Protein AF-0000000068955624 (afdb_homodimer)

Foldseek 3Di:
DADKKKWWWFDDVVQQWTWTDDMDPWDDPPPDIHIDHLQAAVQSVCQVVQAKDWFLARVPDPRHDDDVNGVCVQWGTKIKHFDDDPHDTGTIIMITHRHSVPSVVVVVVRPDDDPDDPPPPPDD/DADKKKWWWFDDVVQQWTWTDDMDPWDDPPPDIHIDHLQAAVQSVCQVVQAKDWFLARVPDPRHDDDVRRVCVQWGTKIKHFDDDPHDTGTIIMITHRHSVPSVVVVVVRDDDDPDDPPPPPDD

InterPro domains:
  IPR003018 GAF domain [PF01590] (4-99)
  IPR029016 GAF-like domain superfamily [G3DSA:3.30.450.40] (1-122)

Solvent-accessible surface area (backbone atoms only — not comparable to full-atom values): 13892 Å² total; per-residue (Å²): 128,81,74,54,30,42,35,34,29,36,48,32,75,91,69,52,20,28,31,56,72,46,64,42,75,51,63,68,58,83,95,54,78,51,68,43,42,39,90,39,28,53,67,15,43,20,52,70,68,62,30,47,45,67,31,47,51,37,80,75,41,89,49,51,60,91,54,78,80,41,75,55,89,58,51,23,13,32,38,35,33,34,35,43,52,97,79,51,69,44,21,34,40,35,39,33,26,54,61,46,75,66,30,57,73,50,37,68,64,47,61,72,73,73,80,74,72,80,62,83,73,77,75,130,128,81,74,55,31,43,36,35,29,34,49,32,74,90,69,52,19,28,30,55,71,45,65,41,74,51,62,68,57,84,94,53,77,52,69,42,42,37,90,38,29,52,67,15,46,19,52,72,67,62,30,54,44,67,32,48,49,37,80,74,41,89,48,50,61,89,55,77,82,43,71,54,88,58,51,24,14,33,37,34,32,34,36,44,55,97,78,51,68,45,21,34,42,35,40,34,26,56,61,46,75,66,32,55,71,50,38,68,66,51,65,75,78,74,80,75,72,82,63,82,74,77,75,129

pLDDT: mean 75.06, std 23.08, range [20.38, 96.06]

Secondary structure (DSSP, 8-state):
--PPEEEEEEEEGGGTEEEEEEEESS---TT---EEETTSHHHHHHHHHTS-EEES-GGGSTT----GGGT-TT--EEEEEEEESSS-EEEEEEEEESSTHHHHHHHHH---------------/--PPEEEEEEEEGGGTEEEEEEEESS---TT---EEETTSHHHHHHHHHTS-EEES-GGGSTT----GGGT-TT--EEEEEEEESSS-EEEEEEEEESSTHHHHHHHHH---------------

Structure (mmCIF, N/CA/C/O backbone):
data_AF-0000000068955624-model_v1
#
loop_
_entity.id
_entity.type
_entity.pdbx_description
1 polymer Phosphotransferase
#
loop_
_atom_site.group_PDB
_atom_site.id
_atom_site.type_symbol
_atom_site.label_atom_id
_atom_site.label_alt_id
_atom_site.label_comp_id
_atom_site.label_asym_id
_atom_site.label_entity_id
_atom_site.label_seq_id
_atom_site.pdbx_PDB_ins_code
_atom_site.Cartn_x
_atom_site.Cartn_y
_atom_site.Cartn_z
_atom_site.occupancy
_atom_site.B_iso_or_equiv
_atom_site.auth_seq_id
_atom_site.auth_comp_id
_atom_site.auth_asym_id
_atom_site.auth_atom_id
_atom_site.pdbx_PDB_model_num
ATOM 1 N N . LEU A 1 1 ? -19.375 1.51 -4.984 1 36.41 1 LEU A N 1
ATOM 2 C CA . LEU A 1 1 ? -17.953 1.67 -5.207 1 36.41 1 LEU A CA 1
ATOM 3 C C . LEU A 1 1 ? -17.219 0.339 -5.047 1 36.41 1 LEU A C 1
ATOM 5 O O . LEU A 1 1 ? -17.375 -0.341 -4.031 1 36.41 1 LEU A O 1
ATOM 9 N N . GLU A 1 2 ? -17.156 -0.371 -6.113 1 51.69 2 GLU A N 1
ATOM 10 C CA . GLU A 1 2 ? -16.672 -1.742 -6.176 1 51.69 2 GLU A CA 1
ATOM 11 C C . GLU A 1 2 ? -15.414 -1.915 -5.328 1 51.69 2 GLU A C 1
ATOM 13 O O . GLU A 1 2 ? -14.586 -1.006 -5.242 1 51.69 2 GLU A O 1
ATOM 18 N N . PRO A 1 3 ? -15.492 -2.832 -4.465 1 54.56 3 PRO A N 1
ATOM 19 C CA . PRO A 1 3 ? -14.492 -2.963 -3.4 1 54.56 3 PRO A CA 1
ATOM 20 C C . PRO A 1 3 ? -13.078 -3.115 -3.939 1 54.56 3 PRO A C 1
ATOM 22 O O . PRO A 1 3 ? -12.867 -3.729 -4.988 1 54.56 3 PRO A O 1
ATOM 25 N N . GLU A 1 4 ? -12.18 -2.195 -3.594 1 74.88 4 GLU A N 1
ATOM 26 C CA . GLU A 1 4 ? -10.734 -2.285 -3.732 1 74.88 4 GLU A CA 1
ATOM 27 C C . GLU A 1 4 ? -10.133 -3.209 -2.674 1 74.88 4 GLU A C 1
ATOM 29 O O . GLU A 1 4 ? -10.727 -3.406 -1.609 1 74.88 4 GLU A O 1
ATOM 34 N N . VAL A 1 5 ? -9.336 -4.094 -3.154 1 83.19 5 VAL A N 1
ATOM 35 C CA . VAL A 1 5 ? -8.641 -4.988 -2.236 1 83.19 5 VAL A CA 1
ATOM 36 C C . VAL A 1 5 ? -7.301 -4.375 -1.833 1 83.19 5 VAL A C 1
ATOM 38 O O . VAL A 1 5 ? -6.57 -3.852 -2.678 1 83.19 5 VAL A O 1
ATOM 41 N N . CYS A 1 6 ? -7.004 -4.246 -0.56 1 87.38 6 CYS A N 1
ATOM 42 C CA . CYS A 1 6 ? -5.699 -3.908 -0.004 1 87.38 6 CYS A CA 1
ATOM 43 C C . CYS A 1 6 ? -5.168 -5.039 0.872 1 87.38 6 CYS A C 1
ATOM 45 O O . CYS A 1 6 ? -5.875 -5.527 1.755 1 87.38 6 CYS A O 1
ATOM 47 N N . SER A 1 7 ? -3.928 -5.5 0.565 1 88.94 7 SER A N 1
ATOM 48 C CA . SER A 1 7 ? -3.371 -6.641 1.284 1 88.94 7 SER A CA 1
ATOM 49 C C . SER A 1 7 ? -1.926 -6.383 1.696 1 88.94 7 SER A C 1
ATOM 51 O O . SER A 1 7 ? -1.185 -5.699 0.987 1 88.94 7 SER A O 1
ATOM 53 N N . VAL A 1 8 ? -1.574 -6.969 2.793 1 90.69 8 VAL A N 1
ATOM 54 C CA . VAL A 1 8 ? -0.184 -6.996 3.238 1 90.69 8 VAL A CA 1
ATOM 55 C C . VAL A 1 8 ? 0.342 -8.43 3.197 1 90.69 8 VAL A C 1
ATOM 57 O O . VAL A 1 8 ? -0.212 -9.32 3.848 1 90.69 8 VAL A O 1
ATOM 60 N N . HIS A 1 9 ? 1.299 -8.586 2.369 1 92.31 9 HIS A N 1
ATOM 61 C CA . HIS A 1 9 ? 2.047 -9.836 2.367 1 92.31 9 HIS A CA 1
ATOM 62 C C . HIS A 1 9 ? 3.35 -9.703 3.146 1 92.31 9 HIS A C 1
ATOM 64 O O . HIS A 1 9 ? 4.191 -8.859 2.816 1 92.31 9 HIS A O 1
ATOM 70 N N . ARG A 1 10 ? 3.482 -10.484 4.105 1 92.94 10 ARG A N 1
ATOM 71 C CA . ARG A 1 10 ? 4.688 -10.43 4.926 1 92.94 10 ARG A CA 1
ATOM 72 C C . ARG A 1 10 ? 5.77 -11.344 4.371 1 92.94 10 ARG A C 1
ATOM 74 O O . ARG A 1 10 ? 5.492 -12.484 3.979 1 92.94 10 ARG A O 1
ATOM 81 N N . ALA A 1 11 ? 6.98 -10.805 4.289 1 95.38 11 ALA A N 1
ATOM 82 C CA . ALA A 1 11 ? 8.102 -11.609 3.814 1 95.38 11 ALA A CA 1
ATOM 83 C C . ALA A 1 11 ? 8.461 -12.703 4.824 1 95.38 11 ALA A C 1
ATOM 85 O O . ALA A 1 11 ? 8.445 -12.461 6.035 1 95.38 11 ALA A O 1
ATOM 86 N N . ASP A 1 12 ? 8.711 -13.883 4.301 1 93.88 12 ASP A N 1
ATOM 87 C CA . ASP A 1 12 ? 9.18 -15.023 5.074 1 93.88 12 ASP A CA 1
ATOM 88 C C . ASP A 1 12 ? 10.406 -15.656 4.422 1 93.88 12 ASP A C 1
ATOM 90 O O . ASP A 1 12 ? 10.289 -16.625 3.666 1 93.88 12 ASP A O 1
ATOM 94 N N . PRO A 1 13 ? 11.531 -15.094 4.812 1 90.25 13 PRO A N 1
ATOM 95 C CA . PRO A 1 13 ? 12.758 -15.586 4.172 1 90.25 13 PRO A CA 1
ATOM 96 C C . PRO A 1 13 ? 12.992 -17.078 4.414 1 90.25 13 PRO A C 1
ATOM 98 O O . PRO A 1 13 ? 13.594 -17.75 3.578 1 90.25 13 PRO A O 1
ATOM 101 N N . ALA A 1 14 ? 12.562 -17.562 5.551 1 92.5 14 ALA A N 1
ATOM 102 C CA . ALA A 1 14 ? 12.727 -18.969 5.848 1 92.5 14 ALA A CA 1
ATOM 103 C C . ALA A 1 14 ? 11.984 -19.844 4.836 1 92.5 14 ALA A C 1
ATOM 105 O O . ALA A 1 14 ? 12.43 -20.938 4.5 1 92.5 14 ALA A O 1
ATOM 106 N N . ARG A 1 15 ? 10.969 -19.344 4.316 1 90.56 15 ARG A N 1
ATOM 107 C CA . ARG A 1 15 ? 10.172 -20.062 3.33 1 90.56 15 ARG A CA 1
ATOM 108 C C . ARG A 1 15 ? 10.43 -19.531 1.923 1 90.56 15 ARG A C 1
ATOM 110 O O . ARG A 1 15 ? 9.711 -19.891 0.983 1 90.56 15 ARG A O 1
ATOM 117 N N . ARG A 1 16 ? 11.422 -18.672 1.772 1 92.81 16 ARG A N 1
ATOM 118 C CA . ARG A 1 16 ? 11.742 -18.062 0.491 1 92.81 16 ARG A CA 1
ATOM 119 C C . ARG A 1 16 ? 10.484 -17.531 -0.188 1 92.81 16 ARG A C 1
ATOM 121 O O . ARG A 1 16 ? 10.242 -17.812 -1.363 1 92.81 16 ARG A O 1
ATOM 128 N N . GLY A 1 17 ? 9.719 -16.859 0.659 1 95.06 17 GLY A N 1
ATOM 129 C CA . GLY A 1 17 ? 8.453 -16.359 0.145 1 95.06 17 GLY A CA 1
ATOM 130 C C . GLY A 1 17 ? 7.777 -15.367 1.082 1 95.06 17 GLY A C 1
ATOM 131 O O . GLY A 1 17 ? 8.453 -14.656 1.835 1 95.06 17 GLY A O 1
ATOM 132 N N . SER A 1 18 ? 6.523 -15.195 0.788 1 93.44 18 SER A N 1
ATOM 133 C CA . SER A 1 18 ? 5.684 -14.32 1.604 1 93.44 18 SER A CA 1
ATOM 134 C C . SER A 1 18 ? 4.344 -14.984 1.916 1 93.44 18 SER A C 1
ATOM 136 O O . SER A 1 18 ? 4.004 -16.016 1.33 1 93.44 18 SER A O 1
ATOM 138 N N . TYR A 1 19 ? 3.666 -14.492 2.92 1 91.94 19 TYR A N 1
ATOM 139 C CA . TYR A 1 19 ? 2.314 -14.969 3.203 1 91.94 19 TYR A CA 1
ATOM 140 C C . TYR A 1 19 ? 1.367 -13.797 3.443 1 91.94 19 TYR A C 1
ATOM 142 O O . TYR A 1 19 ? 1.793 -12.727 3.881 1 91.94 19 TYR A O 1
ATOM 150 N N . LEU A 1 20 ? 0.119 -14.039 3.166 1 89.31 20 LEU A N 1
ATOM 151 C CA . LEU A 1 20 ? -0.91 -13.031 3.381 1 89.31 20 LEU A CA 1
ATOM 152 C C . LEU A 1 20 ? -1.131 -12.781 4.871 1 89.31 20 LEU A C 1
ATOM 154 O O . LEU A 1 20 ? -1.669 -13.641 5.57 1 89.31 20 LEU A O 1
ATOM 158 N N . MET A 1 21 ? -0.741 -11.68 5.27 1 88.06 21 MET A N 1
ATOM 159 C CA . MET A 1 21 ? -0.814 -11.352 6.691 1 88.06 21 MET A CA 1
ATOM 160 C C . MET A 1 21 ? -2.125 -10.641 7.016 1 88.06 21 MET A C 1
ATOM 162 O O . MET A 1 21 ? -2.707 -10.859 8.078 1 88.06 21 MET A O 1
ATOM 166 N N . ALA A 1 22 ? -2.553 -9.805 6.168 1 84.88 22 ALA A N 1
ATOM 167 C CA . ALA A 1 22 ? -3.773 -9.016 6.336 1 84.88 22 ALA A CA 1
ATOM 168 C C . ALA A 1 22 ? -4.363 -8.633 4.98 1 84.88 22 ALA A C 1
ATOM 170 O O . ALA A 1 22 ? -3.627 -8.406 4.016 1 84.88 22 ALA A O 1
ATOM 171 N N . THR A 1 23 ? -5.676 -8.562 4.98 1 84.62 23 THR A N 1
ATOM 172 C CA . THR A 1 23 ? -6.332 -8.141 3.746 1 84.62 23 THR A CA 1
ATOM 173 C C . THR A 1 23 ? -7.684 -7.5 4.039 1 84.62 23 THR A C 1
ATOM 175 O O . THR A 1 23 ? -8.344 -7.848 5.023 1 84.62 23 THR A O 1
ATOM 178 N N . ARG A 1 24 ? -7.918 -6.664 3.246 1 79.38 24 ARG A N 1
ATOM 179 C CA . ARG A 1 24 ? -9.266 -6.121 3.129 1 79.38 24 ARG A CA 1
ATOM 180 C C . ARG A 1 24 ? -9.805 -6.305 1.715 1 79.38 24 ARG A C 1
ATOM 182 O O . ARG A 1 24 ? -9.164 -5.906 0.742 1 79.38 24 ARG A O 1
ATOM 189 N N . GLY A 1 25 ? -10.898 -7.008 1.676 1 79.12 25 GLY A N 1
ATOM 190 C CA . GLY A 1 25 ? -11.508 -7.211 0.374 1 79.12 25 GLY A CA 1
ATOM 191 C C . GLY A 1 25 ? -11.398 -8.641 -0.124 1 79.12 25 GLY A C 1
ATOM 192 O O . GLY A 1 25 ? -12.117 -9.039 -1.042 1 79.12 25 GLY A O 1
ATOM 193 N N . LEU A 1 26 ? -10.398 -9.336 0.365 1 76.5 26 LEU A N 1
ATOM 194 C CA . LEU A 1 26 ? -10.281 -10.734 -0.009 1 76.5 26 LEU A CA 1
ATOM 195 C C . LEU A 1 26 ? -10.875 -11.641 1.067 1 76.5 26 LEU A C 1
ATOM 197 O O . LEU A 1 26 ? -10.938 -11.258 2.238 1 76.5 26 LEU A O 1
ATOM 201 N N . LYS A 1 27 ? -11.453 -12.641 0.624 1 70.62 27 LYS A N 1
ATOM 202 C CA . LYS A 1 27 ? -11.938 -13.625 1.589 1 70.62 27 LYS A CA 1
ATOM 203 C C . LYS A 1 27 ? -10.789 -14.445 2.162 1 70.62 27 LYS A C 1
ATOM 205 O O . LYS A 1 27 ? -10.031 -15.078 1.417 1 70.62 27 LYS A O 1
ATOM 210 N N . ASN A 1 28 ? -10.18 -13.859 3.1 1 62.72 28 ASN A N 1
ATOM 211 C CA . ASN A 1 28 ? -9.125 -14.648 3.734 1 62.72 28 ASN A CA 1
ATOM 212 C C . ASN A 1 28 ? -9.664 -15.977 4.262 1 62.72 28 ASN A C 1
ATOM 214 O O . ASN A 1 28 ? -10.656 -16 4.992 1 62.72 28 ASN A O 1
ATOM 218 N N . PRO A 1 29 ? -9.266 -17.062 3.67 1 55.06 29 PRO A N 1
ATOM 219 C CA . PRO A 1 29 ? -9.742 -18.281 4.324 1 55.06 29 PRO A CA 1
ATOM 220 C C . PRO A 1 29 ? -9.336 -18.359 5.793 1 55.06 29 PRO A C 1
ATOM 222 O O . PRO A 1 29 ? -8.219 -17.984 6.148 1 55.06 29 PRO A O 1
ATOM 225 N N . ARG A 1 30 ? -10.281 -18.344 6.695 1 57.47 30 ARG A N 1
ATOM 226 C CA . ARG A 1 30 ? -10.039 -18.609 8.109 1 57.47 30 ARG A CA 1
ATOM 227 C C . ARG A 1 30 ? -9.086 -19.797 8.281 1 57.47 30 ARG A C 1
ATOM 229 O O . ARG A 1 30 ? -9.305 -20.859 7.707 1 57.47 30 ARG A O 1
ATOM 236 N N . GLY A 1 31 ? -7.965 -19.578 8.961 1 58.56 31 GLY A N 1
ATOM 237 C CA . GLY A 1 31 ? -7.105 -20.656 9.414 1 58.56 31 GLY A CA 1
ATOM 238 C C . GLY A 1 31 ? -6.027 -21.016 8.414 1 58.56 31 GLY A C 1
ATOM 239 O O . GLY A 1 31 ? -5.125 -21.797 8.727 1 58.56 31 GLY A O 1
ATOM 240 N N . ARG A 1 32 ? -6.305 -20.609 7.141 1 63.94 32 ARG A N 1
ATOM 241 C CA . ARG A 1 32 ? -5.242 -21 6.219 1 63.94 32 ARG A CA 1
ATOM 242 C C . ARG A 1 32 ? -4.406 -19.781 5.805 1 63.94 32 ARG A C 1
ATOM 244 O O . ARG A 1 32 ? -4.949 -18.719 5.5 1 63.94 32 ARG A O 1
ATOM 251 N N . THR A 1 33 ? -3.131 -19.953 5.977 1 76.69 33 THR A N 1
ATOM 252 C CA . THR A 1 33 ? -2.168 -18.938 5.547 1 76.69 33 THR A CA 1
ATOM 253 C C . THR A 1 33 ? -1.969 -19 4.035 1 76.69 33 THR A C 1
ATOM 255 O O . THR A 1 33 ? -1.719 -20.062 3.475 1 76.69 33 THR A O 1
ATOM 258 N N . VAL A 1 34 ? -2.25 -17.984 3.338 1 83.69 34 VAL A N 1
ATOM 259 C CA . VAL A 1 34 ? -1.953 -17.891 1.912 1 83.69 34 VAL A CA 1
ATOM 260 C C . VAL A 1 34 ? -0.498 -17.484 1.71 1 83.69 34 VAL A C 1
ATOM 262 O O . VAL A 1 34 ? -0.13 -16.328 1.979 1 83.69 34 VAL A O 1
ATOM 265 N N . ALA A 1 35 ? 0.299 -18.516 1.332 1 89.81 35 ALA A N 1
ATOM 266 C CA . ALA A 1 35 ? 1.721 -18.281 1.093 1 89.81 35 ALA A CA 1
ATOM 267 C C . ALA A 1 35 ? 2.012 -18.156 -0.399 1 89.81 35 ALA A C 1
ATOM 269 O O . ALA A 1 35 ? 1.364 -18.812 -1.223 1 89.81 35 ALA A O 1
ATOM 270 N N . LEU A 1 36 ? 2.977 -17.312 -0.737 1 91.06 36 LEU A N 1
ATOM 271 C CA . LEU A 1 36 ? 3.48 -17.125 -2.094 1 91.06 36 LEU A CA 1
ATOM 272 C C . LEU A 1 36 ? 5.004 -17.188 -2.117 1 9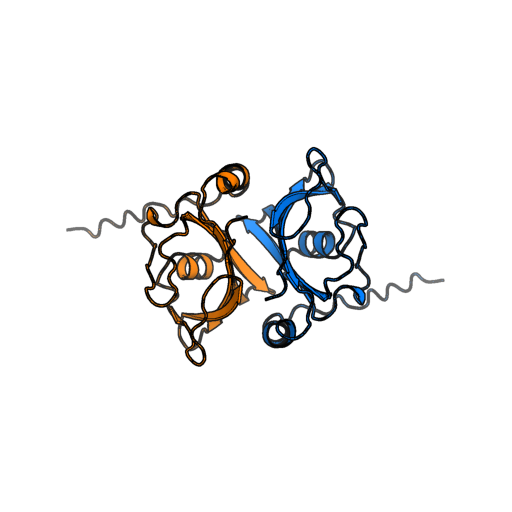1.06 36 LEU A C 1
ATOM 274 O O . LEU A 1 36 ? 5.664 -16.5 -1.322 1 91.06 36 LEU A O 1
ATOM 278 N N . ALA A 1 37 ? 5.543 -18.031 -2.998 1 93.69 37 ALA A N 1
ATOM 279 C CA . ALA A 1 37 ? 6.992 -18.016 -3.188 1 93.69 37 ALA A CA 1
ATOM 280 C C . ALA A 1 37 ? 7.438 -16.719 -3.863 1 93.69 37 ALA A C 1
ATOM 282 O O . ALA A 1 37 ? 6.656 -16.078 -4.57 1 93.69 37 ALA A O 1
ATOM 283 N N . PHE A 1 38 ? 8.711 -16.344 -3.59 1 93.38 38 PHE A N 1
ATOM 284 C CA . PHE A 1 38 ? 9.219 -15.117 -4.191 1 93.38 38 PHE A CA 1
ATOM 285 C C . PHE A 1 38 ? 9.367 -15.273 -5.703 1 93.38 38 PHE A C 1
ATOM 287 O O . PHE A 1 38 ? 9.406 -14.281 -6.434 1 93.38 38 PHE A O 1
ATOM 294 N N . ASP A 1 39 ? 9.398 -16.438 -6.172 1 92.94 39 ASP A N 1
ATOM 295 C CA . ASP A 1 39 ? 9.539 -16.656 -7.609 1 92.94 39 ASP A CA 1
ATOM 296 C C . ASP A 1 39 ? 8.172 -16.797 -8.273 1 92.94 39 ASP A C 1
ATOM 298 O O . ASP A 1 39 ? 8.086 -17.078 -9.477 1 92.94 39 ASP A O 1
ATOM 302 N N . GLU A 1 40 ? 7.098 -16.562 -7.496 1 90.81 40 GLU A N 1
ATOM 303 C CA . GLU A 1 40 ? 5.742 -16.703 -8.023 1 90.81 40 GLU A CA 1
ATOM 304 C C . GLU A 1 40 ? 4.977 -15.391 -7.922 1 90.81 40 GLU A C 1
ATOM 306 O O . GLU A 1 40 ? 5.066 -14.688 -6.91 1 90.81 40 GLU A O 1
ATOM 311 N N . GLY A 1 41 ? 4.293 -15.102 -9.047 1 93.75 41 GLY A N 1
ATOM 312 C CA . GLY A 1 41 ? 3.334 -14.016 -9 1 93.75 41 GLY A CA 1
ATOM 313 C C . GLY A 1 41 ? 3.98 -12.648 -9.094 1 93.75 41 GLY A C 1
ATOM 314 O O . GLY A 1 41 ? 5.199 -12.516 -8.961 1 93.75 41 GLY A O 1
ATOM 315 N N . ILE A 1 42 ? 3.186 -11.68 -9.234 1 94.69 42 ILE A N 1
ATOM 316 C CA . ILE A 1 42 ? 3.65 -10.297 -9.297 1 94.69 42 ILE A CA 1
ATOM 317 C C . ILE A 1 42 ? 4.086 -9.828 -7.914 1 94.69 42 ILE A C 1
ATOM 319 O O . ILE A 1 42 ? 5.051 -9.07 -7.781 1 94.69 42 ILE A O 1
ATOM 323 N N . VAL A 1 43 ? 3.416 -10.352 -6.867 1 95.12 43 VAL A N 1
ATOM 324 C CA . VAL A 1 43 ? 3.801 -10.008 -5.504 1 95.12 43 VAL A CA 1
ATOM 325 C C . VAL A 1 43 ? 5.23 -10.484 -5.234 1 95.12 43 VAL A C 1
ATOM 327 O O . VAL A 1 43 ? 6.047 -9.734 -4.695 1 95.12 43 VAL A O 1
ATOM 330 N N . GLY A 1 44 ? 5.445 -11.695 -5.566 1 95.69 44 GLY A N 1
ATOM 331 C CA . GLY A 1 44 ? 6.809 -12.18 -5.445 1 95.69 44 GLY A CA 1
ATOM 332 C C . GLY A 1 44 ? 7.812 -11.352 -6.227 1 95.69 44 GLY A C 1
ATOM 333 O O . GLY A 1 44 ? 8.922 -11.117 -5.758 1 95.69 44 GLY A O 1
ATOM 334 N N . LEU A 1 45 ? 7.461 -10.891 -7.422 1 96.06 45 LEU A N 1
ATOM 335 C CA . LEU A 1 45 ? 8.336 -10.078 -8.258 1 96.06 45 LEU A CA 1
ATOM 336 C C . LEU A 1 45 ? 8.633 -8.742 -7.594 1 96.06 45 LEU A C 1
ATOM 338 O O . LEU A 1 45 ? 9.781 -8.289 -7.582 1 96.06 45 LEU A O 1
ATOM 342 N N . VAL A 1 46 ? 7.625 -8.094 -7.055 1 95.69 46 VAL A N 1
ATOM 343 C CA . VAL A 1 46 ? 7.812 -6.855 -6.312 1 95.69 46 VAL A CA 1
ATOM 344 C C . VAL A 1 46 ? 8.836 -7.066 -5.199 1 95.69 46 VAL A C 1
ATOM 346 O O . VAL A 1 46 ? 9.742 -6.246 -5.016 1 95.69 46 VAL A O 1
ATOM 349 N N . GLY A 1 47 ? 8.633 -8.172 -4.465 1 95.06 47 GLY A N 1
ATOM 350 C CA . GLY A 1 47 ? 9.547 -8.5 -3.383 1 95.06 47 GLY A CA 1
ATOM 351 C C . GLY A 1 47 ? 10.977 -8.711 -3.854 1 95.06 47 GLY A C 1
ATOM 352 O O . GLY A 1 47 ? 11.922 -8.188 -3.256 1 95.06 47 GLY A O 1
ATOM 353 N N . ARG A 1 48 ? 11.125 -9.414 -4.887 1 94.25 48 ARG A N 1
ATOM 354 C CA . ARG A 1 48 ? 12.453 -9.742 -5.402 1 94.25 48 ARG A CA 1
ATOM 355 C C . ARG A 1 48 ? 13.156 -8.492 -5.93 1 94.25 48 ARG A C 1
ATOM 357 O O . ARG A 1 48 ? 14.344 -8.297 -5.688 1 94.25 48 ARG A O 1
ATOM 364 N N . LEU A 1 49 ? 12.469 -7.684 -6.637 1 92.25 49 LEU A N 1
ATOM 365 C CA . LEU A 1 49 ? 13.047 -6.484 -7.234 1 92.25 49 LEU A CA 1
ATOM 366 C C . LEU A 1 49 ? 13.227 -5.391 -6.191 1 92.25 49 LEU A C 1
ATOM 368 O O . LEU A 1 49 ? 14.008 -4.457 -6.395 1 92.25 49 LEU A O 1
ATOM 372 N N . ALA A 1 50 ? 12.414 -5.504 -5.16 1 92.81 50 ALA A N 1
ATOM 373 C CA . ALA A 1 50 ? 12.375 -4.445 -4.152 1 92.81 50 ALA A CA 1
ATOM 374 C C . ALA A 1 50 ? 12.055 -3.098 -4.789 1 92.81 50 ALA A C 1
ATOM 376 O O . ALA A 1 50 ? 12.656 -2.08 -4.441 1 92.81 50 ALA A O 1
ATOM 377 N N . GLU A 1 51 ? 11.188 -3.074 -5.777 1 93.56 51 GLU A N 1
ATOM 378 C CA . GLU A 1 51 ? 10.672 -1.906 -6.492 1 93.56 51 GLU A CA 1
ATOM 379 C C . GLU A 1 51 ? 9.164 -2.002 -6.695 1 93.56 51 GLU A C 1
ATOM 381 O O . GLU A 1 51 ? 8.617 -3.1 -6.824 1 93.56 51 GLU A O 1
ATOM 386 N N . PRO A 1 52 ? 8.484 -0.831 -6.711 1 94.62 52 PRO A N 1
ATOM 387 C CA . PRO A 1 52 ? 7.039 -0.887 -6.969 1 94.62 52 PRO A CA 1
ATOM 388 C C . PRO A 1 52 ? 6.711 -1.357 -8.383 1 94.62 52 PRO A C 1
ATOM 390 O O . PRO A 1 52 ? 7.48 -1.104 -9.312 1 94.62 52 PRO A O 1
ATOM 393 N N . ILE A 1 53 ? 5.656 -2.039 -8.5 1 94.25 53 ILE A N 1
ATOM 394 C CA . ILE A 1 53 ? 5.082 -2.41 -9.789 1 94.25 53 ILE A CA 1
ATOM 395 C C . ILE A 1 53 ? 3.645 -1.905 -9.883 1 94.25 53 ILE A C 1
ATOM 397 O O . ILE A 1 53 ? 2.846 -2.125 -8.969 1 94.25 53 ILE A O 1
ATOM 401 N N . ASN A 1 54 ? 3.314 -1.137 -10.852 1 91.56 54 ASN A N 1
ATOM 402 C CA . ASN A 1 54 ? 1.995 -0.585 -11.133 1 91.56 54 ASN A CA 1
ATOM 403 C C . ASN A 1 54 ? 1.485 -1.029 -12.5 1 91.56 54 ASN A C 1
ATOM 405 O O . ASN A 1 54 ? 2.094 -0.716 -13.531 1 91.56 54 ASN A O 1
ATOM 409 N N . LEU A 1 55 ? 0.365 -1.715 -12.469 1 91.25 55 LEU A N 1
ATOM 410 C CA . LEU A 1 55 ? -0.164 -2.297 -13.695 1 91.25 55 LEU A CA 1
ATOM 411 C C . LEU A 1 55 ? -1.644 -1.97 -13.859 1 91.25 55 LEU A C 1
ATOM 413 O O . LEU A 1 55 ? -2.418 -2.084 -12.906 1 91.25 55 LEU A O 1
ATOM 417 N N . ALA A 1 56 ? -2.051 -1.568 -15.07 1 89 56 ALA A N 1
ATOM 418 C CA . ALA A 1 56 ? -3.465 -1.371 -15.375 1 89 56 ALA A CA 1
ATOM 419 C C . ALA A 1 56 ? -4.191 -2.707 -15.5 1 89 56 ALA A C 1
ATOM 421 O O . ALA A 1 56 ? -5.375 -2.809 -15.172 1 89 56 ALA A O 1
ATOM 422 N N . ASP A 1 57 ? -3.383 -3.764 -16 1 89.88 57 ASP A N 1
ATOM 423 C CA . ASP A 1 57 ? -3.953 -5.098 -16.172 1 89.88 57 ASP A CA 1
ATOM 424 C C . ASP A 1 57 ? -2.959 -6.176 -15.758 1 89.88 57 ASP A C 1
ATOM 426 O O . ASP A 1 57 ? -2.135 -6.617 -16.562 1 89.88 57 ASP A O 1
ATOM 430 N N . ALA A 1 58 ? -3.107 -6.621 -14.555 1 91.25 58 ALA A N 1
ATOM 431 C CA . ALA A 1 58 ? -2.184 -7.586 -13.961 1 91.25 58 ALA A CA 1
ATOM 432 C C . ALA A 1 58 ? -2.26 -8.93 -14.68 1 91.25 58 ALA A C 1
ATOM 434 O O . ALA A 1 58 ? -1.266 -9.656 -14.758 1 91.25 58 ALA A O 1
ATOM 435 N N . GLN A 1 59 ? -3.381 -9.305 -15.227 1 88.69 59 GLN A N 1
ATOM 436 C CA . GLN A 1 59 ? -3.58 -10.617 -15.836 1 88.69 59 GLN A CA 1
ATOM 437 C C . GLN A 1 59 ? -2.742 -10.773 -17.094 1 88.69 59 GLN A C 1
ATOM 439 O O . GLN A 1 59 ? -2.512 -11.891 -17.562 1 88.69 59 GLN A O 1
ATOM 444 N N . LYS A 1 60 ? -2.293 -9.609 -17.609 1 91 60 LYS A N 1
ATOM 445 C CA . LYS A 1 60 ? -1.501 -9.648 -18.844 1 91 60 LYS A CA 1
ATOM 446 C C . LYS A 1 60 ? -0.01 -9.734 -18.531 1 91 60 LYS A C 1
ATOM 448 O O . LYS A 1 60 ? 0.807 -9.938 -19.422 1 91 60 LYS A O 1
ATOM 453 N N . HIS A 1 61 ? 0.328 -9.586 -17.375 1 93.56 61 HIS A N 1
ATOM 454 C CA . HIS A 1 61 ? 1.737 -9.617 -17 1 93.56 61 HIS A CA 1
ATOM 455 C C . HIS A 1 61 ? 2.268 -11.047 -16.953 1 93.56 61 HIS A C 1
ATOM 457 O O . HIS A 1 61 ? 1.592 -11.945 -16.469 1 93.56 61 HIS A O 1
ATOM 463 N N . PRO A 1 62 ? 3.471 -11.289 -17.375 1 94.12 62 PRO A N 1
ATOM 464 C CA . PRO A 1 62 ? 4.023 -12.648 -17.438 1 94.12 62 PRO A CA 1
ATOM 465 C C . PRO A 1 62 ? 4.141 -13.305 -16.062 1 94.12 62 PRO A C 1
ATOM 467 O O . PRO A 1 62 ? 4.082 -14.539 -15.969 1 94.12 62 PRO A O 1
ATOM 470 N N . SER A 1 63 ? 4.34 -12.547 -15.094 1 93.75 63 SER A N 1
ATOM 471 C CA . SER A 1 63 ? 4.535 -13.102 -13.758 1 93.75 63 SER A CA 1
ATOM 472 C C . SER A 1 63 ? 3.201 -13.305 -13.047 1 93.75 63 SER A C 1
ATOM 474 O O . SER A 1 63 ? 3.166 -13.781 -11.914 1 93.75 63 SER A O 1
ATOM 476 N N . PHE A 1 64 ? 2.111 -13.07 -13.758 1 93 64 PHE A N 1
ATOM 477 C CA . PHE A 1 64 ? 0.818 -13.203 -13.102 1 93 64 PHE A CA 1
ATOM 478 C C . PHE A 1 64 ? 0.549 -14.656 -12.719 1 93 64 PHE A C 1
ATOM 480 O O . PHE A 1 64 ? 0.727 -15.555 -13.539 1 93 64 PHE A O 1
ATOM 487 N N . LYS A 1 65 ? 0.135 -14.773 -11.414 1 87.88 65 LYS A N 1
ATOM 488 C CA . LYS A 1 65 ? -0.289 -16.078 -10.906 1 87.88 65 LYS A CA 1
ATOM 489 C C . LYS A 1 65 ? -1.697 -16.016 -10.328 1 87.88 65 LYS A C 1
ATOM 491 O O . LYS A 1 65 ? -1.954 -15.242 -9.398 1 87.88 65 LYS A O 1
ATOM 496 N N . TYR A 1 66 ? -2.566 -16.812 -10.875 1 82.12 66 TYR A N 1
ATOM 497 C CA . TYR A 1 66 ? -3.932 -16.891 -10.375 1 82.12 66 TYR A CA 1
ATOM 498 C C . TYR A 1 66 ? -4.012 -17.812 -9.164 1 82.12 66 TYR A C 1
ATOM 500 O O . TYR A 1 66 ? -3.51 -18.938 -9.203 1 82.12 66 TYR A O 1
ATOM 508 N N . ILE A 1 67 ? -4.539 -17.312 -8.086 1 76.19 67 ILE A N 1
ATOM 509 C CA . ILE A 1 67 ? -4.754 -18.109 -6.887 1 76.19 67 ILE A CA 1
ATOM 510 C C . ILE A 1 67 ? -6.25 -18.297 -6.652 1 76.19 67 ILE A C 1
ATOM 512 O O . ILE A 1 67 ? -6.934 -17.391 -6.191 1 76.19 67 ILE A O 1
ATOM 516 N N . PRO A 1 68 ? -6.715 -19.5 -6.871 1 72.06 68 PRO A N 1
ATOM 517 C CA . PRO A 1 68 ? -8.156 -19.766 -6.805 1 72.06 68 PRO A CA 1
ATOM 518 C C . PRO A 1 68 ? -8.75 -19.453 -5.434 1 72.06 68 PRO A C 1
ATOM 520 O O . PRO A 1 68 ? -9.914 -19.062 -5.336 1 72.06 68 PRO A O 1
ATOM 523 N N . SER A 1 69 ? -8.062 -19.656 -4.414 1 65.06 69 SER A N 1
ATOM 524 C CA . SER A 1 69 ? -8.609 -19.547 -3.066 1 65.06 69 SER A CA 1
ATOM 525 C C . SER A 1 69 ? -8.961 -18.109 -2.732 1 65.06 69 SER A C 1
ATOM 527 O O . SER A 1 69 ? -9.719 -17.844 -1.795 1 65.06 69 SER A O 1
ATOM 529 N N . VAL A 1 70 ? -8.406 -17.25 -3.463 1 62.06 70 VAL A N 1
ATOM 530 C CA . VAL A 1 70 ? -8.68 -15.844 -3.156 1 62.06 70 VAL A CA 1
ATOM 531 C C . VAL A 1 70 ? -9.594 -15.25 -4.227 1 62.06 70 VAL A C 1
ATOM 533 O O . VAL A 1 70 ? -10.18 -14.18 -4.027 1 62.06 70 VAL A O 1
ATOM 536 N N . LYS A 1 71 ? -10.68 -15.805 -4.543 1 57.84 71 LYS A N 1
ATOM 537 C CA . LYS A 1 71 ? -11.57 -15.344 -5.605 1 57.84 71 LYS A CA 1
ATOM 538 C C . LYS A 1 71 ? -11.039 -14.055 -6.23 1 57.84 71 LYS A C 1
ATOM 540 O O . LYS A 1 71 ? -11.695 -13.008 -6.164 1 57.84 71 LYS A O 1
ATOM 545 N N . GLU A 1 72 ? -9.812 -14 -6.594 1 57.44 72 GLU A N 1
ATOM 546 C CA . GLU A 1 72 ? -9.141 -12.859 -7.207 1 57.44 72 GLU A CA 1
ATOM 547 C C . GLU A 1 72 ? -9.617 -12.648 -8.648 1 57.44 72 GLU A C 1
ATOM 549 O O . GLU A 1 72 ? -9.258 -11.656 -9.281 1 57.44 72 GLU A O 1
ATOM 554 N N . GLU A 1 73 ? -10.578 -13.406 -9.203 1 56.88 73 GLU A N 1
ATOM 555 C CA . GLU A 1 73 ? -10.781 -13.484 -10.641 1 56.88 73 GLU A CA 1
ATOM 556 C C . GLU A 1 73 ? -11.195 -12.141 -11.227 1 56.88 73 GLU A C 1
ATOM 558 O O . GLU A 1 73 ? -11.227 -11.961 -12.445 1 56.88 73 GLU A O 1
ATOM 563 N N . ARG A 1 74 ? -11.18 -11.109 -10.398 1 69.19 74 ARG A N 1
ATOM 564 C CA . ARG A 1 74 ? -11.812 -9.992 -11.102 1 69.19 74 ARG A CA 1
ATOM 565 C C . ARG A 1 74 ? -11.016 -8.711 -10.906 1 69.19 74 ARG A C 1
ATOM 567 O O . ARG A 1 74 ? -11.406 -7.652 -11.406 1 69.19 74 ARG A O 1
ATOM 574 N N . PHE A 1 75 ? -9.734 -8.953 -10.438 1 83.69 75 PHE A N 1
ATOM 575 C CA . PHE A 1 75 ? -9.031 -7.684 -10.289 1 83.69 75 PHE A CA 1
ATOM 576 C C . PHE A 1 75 ? -8.078 -7.445 -11.453 1 83.69 75 PHE A C 1
ATOM 578 O O . PHE A 1 75 ? -7.355 -8.352 -11.859 1 83.69 75 PHE A O 1
ATOM 585 N N . ARG A 1 76 ? -8.078 -6.328 -12 1 86.81 76 ARG A N 1
ATOM 586 C CA . ARG A 1 76 ? -7.219 -5.996 -13.125 1 86.81 76 ARG A CA 1
ATOM 587 C C . ARG 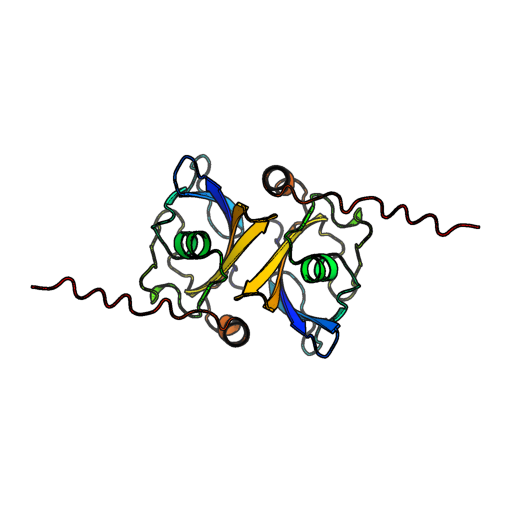A 1 76 ? -6.082 -5.078 -12.703 1 86.81 76 ARG A C 1
ATOM 589 O O . ARG A 1 76 ? -4.906 -5.426 -12.852 1 86.81 76 ARG A O 1
ATOM 596 N N . ALA A 1 77 ? -6.441 -3.93 -12.141 1 88.19 77 ALA A N 1
ATOM 597 C CA . ALA A 1 77 ? -5.398 -2.992 -11.742 1 88.19 77 ALA A CA 1
ATOM 598 C C . ALA A 1 77 ? -4.656 -3.496 -10.508 1 88.19 77 ALA A C 1
ATOM 600 O O . ALA A 1 77 ? -5.266 -4.066 -9.594 1 88.19 77 ALA A O 1
ATOM 601 N N . PHE A 1 78 ? -3.326 -3.342 -10.57 1 90.94 78 PHE A N 1
ATOM 602 C CA . PHE A 1 78 ? -2.438 -3.824 -9.516 1 90.94 78 PHE A CA 1
ATOM 603 C C . PHE A 1 78 ? -1.396 -2.77 -9.164 1 90.94 78 PHE A C 1
ATOM 605 O O . PHE A 1 78 ? -0.771 -2.184 -10.047 1 90.94 78 PHE A O 1
ATOM 612 N N . LEU A 1 79 ? -1.282 -2.527 -7.887 1 91.75 79 LEU A N 1
ATOM 613 C CA . LEU A 1 79 ? -0.156 -1.777 -7.34 1 91.75 79 LEU A CA 1
ATOM 614 C C . LEU A 1 79 ? 0.499 -2.539 -6.191 1 91.75 79 LEU A C 1
ATOM 616 O O . LEU A 1 79 ? -0.152 -2.838 -5.191 1 91.75 79 LEU A O 1
ATOM 620 N N . GLY A 1 80 ? 1.725 -2.93 -6.398 1 95.31 80 GLY A N 1
ATOM 621 C CA . GLY A 1 80 ? 2.541 -3.52 -5.348 1 95.31 80 GLY A CA 1
ATOM 622 C C . GLY A 1 80 ? 3.707 -2.643 -4.934 1 95.31 80 GLY A C 1
ATOM 623 O O . GLY A 1 80 ? 4.453 -2.154 -5.781 1 95.31 80 GLY A O 1
ATOM 624 N N . VAL A 1 81 ? 3.846 -2.424 -3.686 1 95.38 81 VAL A N 1
ATOM 625 C CA . VAL A 1 81 ? 4.918 -1.604 -3.131 1 95.38 81 VAL A CA 1
ATOM 626 C C . VAL A 1 81 ? 5.68 -2.395 -2.07 1 95.38 81 VAL A C 1
ATOM 628 O O . VAL A 1 81 ? 5.086 -2.873 -1.101 1 95.38 81 VAL A O 1
ATOM 631 N N . PRO A 1 82 ? 6.969 -2.58 -2.219 1 96 82 PRO A N 1
ATOM 632 C CA . PRO A 1 82 ? 7.734 -3.266 -1.176 1 96 82 PRO A CA 1
ATOM 633 C C . PRO A 1 82 ? 7.82 -2.461 0.12 1 96 82 PRO A C 1
ATOM 635 O O . PRO A 1 82 ? 7.93 -1.233 0.082 1 96 82 PRO A O 1
ATOM 638 N N . ILE A 1 83 ? 7.688 -3.115 1.14 1 95.19 83 ILE A N 1
ATOM 639 C CA . ILE A 1 83 ? 7.93 -2.545 2.461 1 95.19 83 ILE A CA 1
ATOM 640 C C . ILE A 1 83 ? 9.352 -2.871 2.912 1 95.19 83 ILE A C 1
ATOM 642 O O . ILE A 1 83 ? 9.648 -4.012 3.275 1 95.19 83 ILE A O 1
ATOM 646 N N . ILE A 1 84 ? 10.125 -1.836 2.844 1 93.62 84 ILE A N 1
ATOM 647 C CA . ILE A 1 84 ? 11.539 -2.023 3.135 1 93.62 84 ILE A CA 1
ATOM 648 C C . ILE A 1 84 ? 11.953 -1.123 4.297 1 93.62 84 ILE A C 1
ATOM 650 O O . ILE A 1 84 ? 11.602 0.059 4.328 1 93.62 84 ILE A O 1
ATOM 654 N N . ARG A 1 85 ? 12.562 -1.698 5.234 1 89.56 85 ARG A N 1
ATOM 655 C CA . ARG A 1 85 ? 13.156 -0.925 6.32 1 89.56 85 ARG A CA 1
ATOM 656 C C . ARG A 1 85 ? 14.664 -1.141 6.387 1 89.56 85 ARG A C 1
ATOM 658 O O . ARG A 1 85 ? 15.125 -2.256 6.633 1 89.56 85 ARG A O 1
ATOM 665 N N . ARG A 1 86 ? 15.438 -0.071 6.289 1 82.12 86 ARG A N 1
ATOM 666 C CA . ARG A 1 86 ? 16.891 -0.102 6.355 1 82.12 86 ARG A CA 1
ATOM 667 C C . ARG A 1 86 ? 17.453 -1.263 5.539 1 82.12 86 ARG A C 1
ATOM 669 O O . ARG A 1 86 ? 18.359 -1.975 6 1 82.12 86 ARG A O 1
ATOM 676 N N . ARG A 1 87 ? 16.953 -1.703 4.391 1 74.62 87 ARG A N 1
ATOM 677 C CA . ARG A 1 87 ? 17.469 -2.666 3.418 1 74.62 87 ARG A CA 1
ATOM 678 C C . ARG A 1 87 ? 16.625 -3.936 3.41 1 74.62 87 ARG A C 1
ATOM 680 O O . ARG A 1 87 ? 16.266 -4.438 2.344 1 74.62 87 ARG A O 1
ATOM 687 N N . PRO A 1 88 ? 16.391 -4.434 4.777 1 86.44 88 PRO A N 1
ATOM 688 C CA . PRO A 1 88 ? 15.617 -5.68 4.68 1 86.44 88 PRO A CA 1
ATOM 689 C C . PRO A 1 88 ? 14.211 -5.469 4.121 1 86.44 88 PRO A C 1
ATOM 691 O O . PRO A 1 88 ? 13.586 -4.445 4.395 1 86.44 88 PRO A O 1
ATOM 694 N N . LEU A 1 89 ? 13.789 -6.422 3.246 1 93.69 89 LEU A N 1
ATOM 695 C CA . LEU A 1 89 ? 12.398 -6.516 2.805 1 93.69 89 LEU A CA 1
ATOM 696 C C . LEU A 1 89 ? 11.523 -7.109 3.898 1 93.69 89 LEU A C 1
ATOM 698 O O . LEU A 1 89 ? 11.68 -8.281 4.262 1 93.69 89 LEU A O 1
ATOM 702 N N . LEU A 1 90 ? 10.555 -6.363 4.383 1 94.5 90 LEU A N 1
ATOM 703 C CA . LEU A 1 90 ? 9.641 -6.836 5.418 1 94.5 90 LEU A CA 1
ATOM 704 C C . LEU A 1 90 ? 8.391 -7.465 4.797 1 94.5 90 LEU A C 1
ATOM 706 O O . LEU A 1 90 ? 7.762 -8.328 5.406 1 94.5 90 LEU A O 1
ATOM 710 N N . GLY A 1 91 ? 8.023 -7.004 3.615 1 96 91 GLY A N 1
ATOM 711 C CA . GLY A 1 91 ? 6.82 -7.477 2.951 1 96 91 GLY A CA 1
ATOM 712 C C . GLY A 1 91 ? 6.469 -6.672 1.712 1 96 91 GLY A C 1
ATOM 713 O O . GLY A 1 91 ? 7.332 -6.004 1.136 1 96 91 GLY A O 1
AT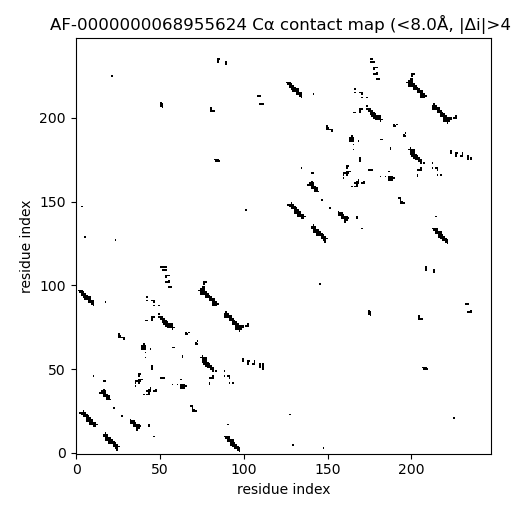OM 714 N N . VAL A 1 92 ? 5.242 -6.84 1.23 1 96.06 92 VAL A N 1
ATOM 715 C CA . VAL A 1 92 ? 4.695 -6.141 0.072 1 96.06 92 VAL A CA 1
ATOM 716 C C . VAL A 1 92 ? 3.279 -5.66 0.378 1 96.06 92 VAL A C 1
ATOM 718 O O . VAL A 1 92 ? 2.461 -6.418 0.903 1 96.06 92 VAL A O 1
ATOM 721 N N . LEU A 1 93 ? 3 -4.406 0.173 1 94.31 93 LEU A N 1
ATOM 722 C CA . LEU A 1 93 ? 1.655 -3.846 0.204 1 94.31 93 LEU A CA 1
ATOM 723 C C . LEU A 1 93 ? 1.035 -3.84 -1.189 1 94.31 93 LEU A C 1
ATOM 725 O O . LEU A 1 93 ? 1.643 -3.346 -2.143 1 94.31 93 LEU A O 1
ATOM 729 N N . VAL A 1 94 ? -0.132 -4.41 -1.283 1 93.19 94 VAL A N 1
ATOM 730 C CA . VAL A 1 94 ? -0.748 -4.598 -2.592 1 93.19 94 VAL A CA 1
ATOM 731 C C . VAL A 1 94 ? -2.133 -3.951 -2.609 1 93.19 94 VAL A C 1
ATOM 733 O O . VAL A 1 94 ? -2.922 -4.137 -1.68 1 93.19 94 VAL A O 1
ATOM 736 N N . VAL A 1 95 ? -2.395 -3.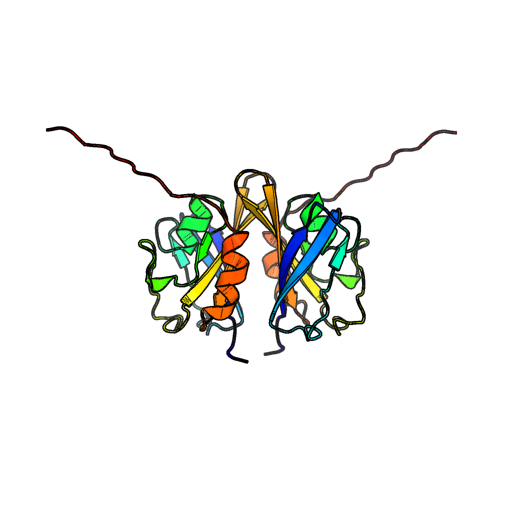189 -3.623 1 90.31 95 VAL A N 1
ATOM 737 C CA . VAL A 1 95 ? -3.719 -2.654 -3.92 1 90.31 95 VAL A CA 1
ATOM 738 C C . VAL A 1 95 ? -4.203 -3.188 -5.266 1 90.31 95 VAL A C 1
ATOM 740 O O . VAL A 1 95 ? -3.461 -3.174 -6.25 1 90.31 95 VAL A O 1
ATOM 743 N N . GLN A 1 96 ? -5.324 -3.695 -5.223 1 89.38 96 GLN A N 1
ATOM 744 C CA . GLN A 1 96 ? -5.914 -4.207 -6.457 1 89.38 96 GLN A CA 1
ATOM 745 C C . GLN A 1 96 ? -7.312 -3.635 -6.672 1 89.38 96 GLN A C 1
ATOM 747 O O . GLN A 1 96 ? -8.039 -3.377 -5.711 1 89.38 96 GLN A O 1
ATOM 752 N N . GLN A 1 97 ? -7.637 -3.361 -7.938 1 82.69 97 GLN A N 1
ATOM 753 C CA . GLN A 1 97 ? -8.953 -2.85 -8.312 1 82.69 97 GLN A CA 1
ATOM 754 C C . GLN A 1 97 ? -9.516 -3.598 -9.516 1 82.69 97 GLN A C 1
ATOM 756 O O . GLN A 1 97 ? -8.758 -4.09 -10.352 1 82.69 97 GLN A O 1
ATOM 761 N N . ARG A 1 98 ? -10.859 -3.654 -9.562 1 79.62 98 ARG A N 1
ATOM 762 C CA . ARG A 1 98 ? -11.547 -4.363 -10.633 1 79.62 98 ARG A CA 1
ATOM 763 C C . ARG A 1 98 ? -11.477 -3.576 -11.945 1 79.62 98 ARG A C 1
ATOM 765 O O . ARG A 1 98 ? -11.359 -4.164 -13.023 1 79.62 98 ARG A O 1
ATOM 772 N N . ASP A 1 99 ? -11.625 -2.18 -11.789 1 70.62 99 ASP A N 1
ATOM 773 C CA . ASP A 1 99 ? -11.672 -1.411 -13.031 1 70.62 99 ASP A CA 1
ATOM 774 C C . ASP A 1 99 ? -10.359 -0.678 -13.281 1 70.62 99 ASP A C 1
ATOM 776 O O . ASP A 1 99 ? -9.664 -0.301 -12.328 1 70.62 99 ASP A O 1
ATOM 780 N N . LEU A 1 100 ? -9.914 -0.513 -14.555 1 56.59 100 LEU A N 1
ATOM 781 C CA . LEU A 1 100 ? -8.688 0.102 -15.055 1 56.59 100 LEU A CA 1
ATOM 782 C C . LEU A 1 100 ? -8.656 1.593 -14.742 1 56.59 100 LEU A C 1
ATOM 784 O O . LEU A 1 100 ? -7.602 2.223 -14.789 1 56.59 100 LEU A O 1
ATOM 788 N N . ARG A 1 101 ? -9.617 2.182 -14.531 1 50.16 101 ARG A N 1
ATOM 789 C CA . ARG A 1 101 ? -9.656 3.639 -14.609 1 50.16 101 ARG A CA 1
ATOM 790 C C . ARG A 1 101 ? -8.586 4.266 -13.727 1 50.16 101 ARG A C 1
ATOM 792 O O . ARG A 1 101 ? -8.023 5.305 -14.07 1 50.16 101 ARG A O 1
ATOM 799 N N . GLN A 1 102 ? -8.406 3.834 -12.633 1 49.88 102 GLN A N 1
ATOM 800 C CA . GLN A 1 102 ? -7.555 4.59 -11.727 1 49.88 102 GLN A CA 1
ATOM 801 C C . GLN A 1 102 ? -6.078 4.301 -11.984 1 49.88 102 GLN A C 1
ATOM 803 O O . GLN A 1 102 ? -5.215 5.129 -11.688 1 49.88 102 GLN A O 1
ATOM 808 N N . SER A 1 103 ? -5.688 3.172 -12.547 1 50.69 103 SER A N 1
ATOM 809 C CA . SER A 1 103 ? -4.301 2.773 -12.758 1 50.69 103 SER A CA 1
ATOM 810 C C . SER A 1 103 ? -3.598 3.705 -13.742 1 50.69 103 SER A C 1
ATOM 812 O O . SER A 1 103 ? -2.375 3.848 -13.703 1 50.69 103 SER A O 1
ATOM 814 N N . ALA A 1 104 ? -4.344 4.176 -14.609 1 47.12 104 ALA A N 1
ATOM 815 C CA . ALA A 1 104 ? -3.705 5 -15.625 1 47.12 104 ALA A CA 1
ATOM 816 C C . ALA A 1 104 ? -3.064 6.238 -15.008 1 47.12 104 ALA A C 1
ATOM 818 O O . ALA A 1 104 ? -1.989 6.668 -15.438 1 47.12 104 ALA A O 1
ATOM 819 N N . GLU A 1 105 ? -3.762 6.828 -14.25 1 47.16 105 GLU A N 1
ATOM 820 C CA . GLU A 1 105 ? -3.164 8.047 -13.711 1 47.16 105 GLU A CA 1
ATOM 821 C C . GLU A 1 105 ? -1.978 7.727 -12.812 1 47.16 105 GLU A C 1
ATOM 823 O O . GLU A 1 105 ? -1.025 8.508 -12.727 1 47.16 105 GLU A O 1
ATOM 828 N N . SER A 1 106 ? -1.956 6.605 -12.188 1 48.81 106 SER A N 1
ATOM 829 C CA . SER A 1 106 ? -0.84 6.129 -11.375 1 48.81 106 SER A CA 1
ATOM 830 C C . SER A 1 106 ? 0.312 5.645 -12.25 1 48.81 106 SER A C 1
ATOM 832 O O . SER A 1 106 ? 1.461 5.605 -11.805 1 48.81 106 SER A O 1
ATOM 834 N N . ALA A 1 107 ? -0.007 5.09 -13.359 1 45.84 107 ALA A N 1
ATOM 835 C CA . ALA A 1 107 ? 0.982 4.594 -14.312 1 45.84 107 ALA A CA 1
ATOM 836 C C . ALA A 1 107 ? 2.031 5.66 -14.617 1 45.84 107 ALA A C 1
ATOM 838 O O . ALA A 1 107 ? 3.209 5.344 -14.805 1 45.84 107 ALA A O 1
ATOM 839 N N . GLU A 1 108 ? 1.583 6.805 -14.805 1 43.66 108 GLU A N 1
ATOM 840 C CA . GLU A 1 108 ? 2.6 7.785 -15.18 1 43.66 108 GLU A CA 1
ATOM 841 C C . GLU A 1 108 ? 3.652 7.93 -14.086 1 43.66 108 GLU A C 1
ATOM 843 O O . GLU A 1 108 ? 4.832 8.133 -14.375 1 43.66 108 GLU A O 1
ATOM 848 N N . SER A 1 109 ? 3.26 7.977 -12.984 1 42.91 109 SER A N 1
ATOM 849 C CA . SER A 1 109 ? 4.242 8.258 -11.938 1 42.91 109 SER A CA 1
ATOM 850 C C . SER A 1 109 ? 5.055 7.016 -11.602 1 42.91 109 SER A C 1
ATOM 852 O O . SER A 1 109 ? 6.105 7.109 -10.961 1 42.91 109 SER A O 1
ATOM 854 N N . GLY A 1 110 ? 4.453 5.918 -11.648 1 41.81 110 GLY A N 1
ATOM 855 C CA . GLY A 1 110 ? 5.223 4.699 -11.453 1 41.81 110 GLY A CA 1
ATOM 856 C C . GLY A 1 110 ? 5.984 4.27 -12.695 1 41.81 110 GLY A C 1
ATOM 857 O O . GLY A 1 110 ? 5.391 3.787 -13.656 1 41.81 110 GLY A O 1
ATOM 858 N N . GLY A 1 111 ? 7.121 4.992 -13.117 1 35.66 111 GLY A N 1
ATOM 859 C CA . GLY A 1 111 ? 8.031 4.543 -14.156 1 35.66 111 GLY A CA 1
ATOM 860 C C . GLY A 1 111 ? 8.305 3.051 -14.109 1 35.66 111 GLY A C 1
ATOM 861 O O . GLY A 1 111 ? 9.055 2.527 -14.938 1 35.66 111 GLY A O 1
ATOM 862 N N . VAL A 1 112 ? 8.258 2.434 -13.117 1 34.25 112 VAL A N 1
ATOM 863 C CA . VAL A 1 112 ? 9.195 1.321 -13.234 1 34.25 112 VAL A CA 1
ATOM 864 C C . VAL A 1 112 ? 9.102 0.72 -14.641 1 34.25 112 VAL A C 1
ATOM 866 O O . VAL A 1 112 ? 8.055 0.781 -15.281 1 34.25 112 VAL A O 1
ATOM 869 N N . THR A 1 113 ? 10.43 0.204 -14.914 1 32.91 113 THR A N 1
ATOM 870 C CA . THR A 1 113 ? 11.43 -0.49 -15.711 1 32.91 113 THR A CA 1
ATOM 871 C C . THR A 1 113 ? 10.844 -1.746 -16.344 1 32.91 113 THR A C 1
ATOM 873 O O . THR A 1 113 ? 10.07 -2.465 -15.719 1 32.91 113 THR A O 1
ATOM 876 N N . ARG A 1 114 ? 11.109 -1.69 -17.469 1 27.47 114 ARG A N 1
ATOM 877 C CA . ARG A 1 114 ? 11.305 -2.762 -18.438 1 27.47 114 ARG A CA 1
ATOM 878 C C . ARG A 1 114 ? 12.164 -3.881 -17.859 1 27.47 114 ARG A C 1
ATOM 880 O O . ARG A 1 114 ? 13.312 -3.658 -17.484 1 27.47 114 ARG A O 1
ATOM 887 N N . ALA A 1 115 ? 11.961 -4.543 -16.953 1 31.5 115 ALA A N 1
ATOM 888 C CA . ALA A 1 115 ? 12.75 -5.773 -16.938 1 31.5 115 ALA A CA 1
ATOM 889 C C . ALA A 1 115 ? 13.078 -6.219 -18.359 1 31.5 115 ALA A C 1
ATOM 891 O O . ALA A 1 115 ? 12.188 -6.598 -19.125 1 31.5 115 ALA A O 1
ATOM 892 N N . THR A 1 116 ? 14.031 -5.562 -18.984 1 29.08 116 THR A N 1
ATOM 893 C CA . THR A 1 116 ? 14.742 -6.031 -20.172 1 29.08 116 THR A CA 1
ATOM 894 C C . THR A 1 116 ? 14.812 -7.555 -20.188 1 29.08 116 THR A C 1
ATOM 896 O O . THR A 1 116 ? 14.766 -8.203 -19.141 1 29.08 116 THR A O 1
ATOM 899 N N . ARG A 1 117 ? 15.453 -7.895 -21.391 1 26.59 117 ARG A N 1
ATOM 900 C CA . ARG A 1 117 ? 15.883 -8.805 -22.438 1 26.59 117 ARG A CA 1
ATOM 901 C C . ARG A 1 117 ? 16.938 -9.773 -21.938 1 26.59 117 ARG A C 1
ATOM 903 O O . ARG A 1 117 ? 18.109 -9.398 -21.781 1 26.59 117 ARG A O 1
ATOM 910 N N . LEU A 1 118 ? 16.906 -10.102 -20.859 1 24.41 118 LEU A N 1
ATOM 911 C CA . LEU A 1 118 ? 17.922 -11.156 -20.812 1 24.41 118 LEU A CA 1
ATOM 912 C C . LEU A 1 118 ? 17.828 -12.039 -22.047 1 24.41 118 LEU A C 1
ATOM 914 O O . LEU A 1 118 ? 16.828 -12.727 -22.25 1 24.41 118 LEU A O 1
ATOM 918 N N . GLY A 1 119 ? 18.297 -11.445 -23.219 1 29.39 119 GLY A N 1
ATOM 919 C CA . GLY A 1 119 ? 18.984 -12.094 -24.328 1 29.39 119 GLY A CA 1
ATOM 920 C C . GLY A 1 119 ? 19.906 -13.211 -23.891 1 29.39 119 GLY A C 1
ATOM 921 O O . GLY A 1 119 ? 20.781 -13.641 -24.656 1 29.39 119 GLY A O 1
ATOM 922 N N . GLY A 1 120 ? 20.25 -13.68 -22.766 1 26.41 120 GLY A N 1
ATOM 923 C CA . GLY A 1 120 ? 21.297 -14.688 -22.891 1 26.41 120 GLY A CA 1
ATOM 924 C C . GLY A 1 120 ? 20.922 -15.812 -23.844 1 26.41 120 GLY A C 1
ATOM 925 O O . GLY A 1 120 ? 19.891 -16.453 -23.672 1 26.41 120 GLY A O 1
ATOM 926 N N . ARG A 1 121 ? 21.391 -15.594 -25.234 1 24.83 121 ARG A N 1
ATOM 927 C CA . ARG A 1 121 ? 21.859 -16.578 -26.203 1 24.83 121 ARG A CA 1
ATOM 928 C C . ARG A 1 121 ? 22.781 -17.594 -25.531 1 24.83 121 ARG A C 1
ATOM 930 O O . ARG A 1 121 ? 23.891 -17.266 -25.109 1 24.83 121 ARG A O 1
ATOM 937 N N . VAL A 1 122 ? 22.406 -18.297 -24.688 1 23.52 122 VAL A N 1
ATOM 938 C CA . VAL A 1 122 ? 23.172 -19.531 -24.547 1 23.52 122 VAL A CA 1
ATOM 939 C C . VAL A 1 122 ? 23.312 -20.203 -25.906 1 23.52 122 VAL A C 1
ATOM 941 O O . VAL A 1 122 ? 22.312 -20.516 -26.562 1 23.52 122 VAL A O 1
ATOM 944 N N . SER A 1 123 ? 24.516 -19.906 -26.609 1 21.27 123 SER A N 1
ATOM 945 C CA . SER A 1 123 ? 25.266 -20.578 -27.672 1 21.27 123 SER A CA 1
ATOM 946 C C . SER A 1 123 ? 25 -22.094 -27.656 1 21.27 123 SER A C 1
ATOM 948 O O . SER A 1 123 ? 24.984 -22.719 -26.594 1 21.27 123 SER A O 1
ATOM 950 N N . GLN A 1 124 ? 24.672 -22.406 -28.875 1 20.38 124 GLN A N 1
ATOM 951 C CA . GLN A 1 124 ? 25.312 -23.484 -29.625 1 20.38 124 GLN A CA 1
ATOM 952 C C . GLN A 1 124 ? 26.781 -23.188 -29.859 1 20.38 124 GLN A C 1
ATOM 954 O O . GLN A 1 124 ? 27.172 -22.047 -30.078 1 20.38 124 GLN A O 1
ATOM 959 N N . LEU B 1 1 ? -17.953 -4.797 7.957 1 35.91 1 LEU B N 1
ATOM 960 C CA . LEU B 1 1 ? -16.484 -4.734 7.871 1 35.91 1 LEU B CA 1
ATOM 961 C C . LEU B 1 1 ? -16.016 -3.301 7.68 1 35.91 1 LEU B C 1
ATOM 963 O O . LEU B 1 1 ? -16.438 -2.619 6.746 1 35.91 1 LEU B O 1
ATOM 967 N N . GLU B 1 2 ? -15.906 -2.625 8.766 1 51.38 2 GLU B N 1
ATOM 968 C CA . GLU B 1 2 ? -15.656 -1.188 8.828 1 51.38 2 GLU B CA 1
ATOM 969 C C . GLU B 1 2 ? -14.594 -0.765 7.812 1 51.38 2 GLU B C 1
ATOM 971 O O . GLU B 1 2 ? -13.633 -1.495 7.574 1 51.38 2 GLU B O 1
ATOM 976 N N . PRO B 1 3 ? -14.977 0.137 7.008 1 54.06 3 PRO B N 1
ATOM 977 C CA . PRO B 1 3 ? -14.203 0.468 5.812 1 54.06 3 PRO B CA 1
ATOM 978 C C . PRO B 1 3 ? -12.766 0.883 6.141 1 54.06 3 PRO B C 1
ATOM 980 O O . PRO B 1 3 ? -12.523 1.518 7.172 1 54.06 3 PRO B O 1
ATOM 983 N N . GLU B 1 4 ? -11.789 0.141 5.668 1 74.5 4 GLU B N 1
ATOM 984 C CA . GLU B 1 4 ? -10.375 0.496 5.598 1 74.5 4 GLU B CA 1
ATOM 985 C C . GLU B 1 4 ? -10.109 1.496 4.477 1 74.5 4 GLU B C 1
ATOM 987 O O . GLU B 1 4 ? -10.867 1.563 3.506 1 74.5 4 GLU B O 1
ATOM 992 N N . VAL B 1 5 ? -9.445 2.539 4.859 1 82.88 5 VAL B N 1
ATOM 993 C CA . VAL B 1 5 ? -9.078 3.545 3.871 1 82.88 5 VAL B CA 1
ATOM 994 C C . VAL B 1 5 ? -7.715 3.209 3.27 1 82.88 5 VAL B C 1
ATOM 996 O O . VAL B 1 5 ? -6.781 2.85 3.994 1 82.88 5 VAL B O 1
ATOM 999 N N . CYS B 1 6 ? -7.582 3.131 1.958 1 87.44 6 CYS B N 1
ATOM 1000 C CA . CYS B 1 6 ? -6.328 3.062 1.216 1 87.44 6 CYS B CA 1
ATOM 1001 C C . CYS B 1 6 ? -6.176 4.266 0.291 1 87.44 6 CYS B C 1
ATOM 1003 O O . CYS B 1 6 ? -7.09 4.586 -0.471 1 87.44 6 CYS B O 1
ATOM 1005 N N . SER B 1 7 ? -5.031 4.984 0.423 1 88.94 7 SER B N 1
ATOM 1006 C CA . SER B 1 7 ? -4.832 6.207 -0.35 1 88.94 7 SER B CA 1
ATOM 1007 C C . SER B 1 7 ? -3.441 6.246 -0.972 1 88.94 7 SER B C 1
ATOM 1009 O O . SER B 1 7 ? -2.479 5.742 -0.387 1 88.94 7 SER B O 1
ATOM 1011 N N . VAL B 1 8 ? -3.385 6.855 -2.094 1 90.5 8 VAL B N 1
ATOM 1012 C CA . VAL B 1 8 ? -2.111 7.164 -2.736 1 90.5 8 VAL B CA 1
ATOM 1013 C C . VAL B 1 8 ? -1.891 8.672 -2.75 1 90.5 8 VAL B C 1
ATOM 1015 O O . VAL B 1 8 ? -2.707 9.422 -3.295 1 90.5 8 VAL B O 1
ATOM 1018 N N . HIS B 1 9 ? -0.886 9.039 -2.074 1 92.25 9 HIS B N 1
ATOM 1019 C CA . HIS B 1 9 ? -0.42 10.422 -2.158 1 92.25 9 HIS B CA 1
ATOM 1020 C C . HIS B 1 9 ? 0.757 10.547 -3.119 1 92.25 9 HIS B C 1
ATOM 1022 O O . HIS B 1 9 ? 1.793 9.906 -2.926 1 92.25 9 HIS B O 1
ATOM 1028 N N . ARG B 1 10 ? 0.586 11.328 -4.07 1 92.88 10 ARG B N 1
ATOM 1029 C CA . ARG B 1 10 ? 1.645 11.516 -5.059 1 92.88 10 ARG B CA 1
ATOM 1030 C C . ARG B 1 10 ? 2.584 12.648 -4.652 1 92.88 10 ARG B C 1
ATOM 1032 O O . ARG B 1 10 ? 2.135 13.703 -4.203 1 92.88 10 ARG B O 1
ATOM 1039 N N . ALA B 1 11 ? 3.891 12.352 -4.758 1 95.31 11 ALA B N 1
ATOM 1040 C CA . ALA B 1 11 ? 4.879 13.383 -4.438 1 95.31 11 ALA B CA 1
ATOM 1041 C C . ALA B 1 11 ? 4.852 14.508 -5.469 1 95.31 11 ALA B C 1
ATOM 1043 O O . ALA B 1 11 ? 4.707 14.25 -6.668 1 95.31 11 ALA B O 1
ATOM 1044 N N . ASP B 1 12 ? 4.91 15.711 -4.965 1 93.75 12 ASP B N 1
ATOM 1045 C CA . ASP B 1 12 ? 5.016 16.922 -5.777 1 93.75 12 ASP B CA 1
ATOM 1046 C C . ASP B 1 12 ? 6.168 17.797 -5.297 1 93.75 12 ASP B C 1
ATOM 1048 O O . ASP B 1 12 ? 5.965 18.734 -4.523 1 93.75 12 ASP B O 1
ATOM 1052 N N . PRO B 1 13 ? 7.328 17.484 -5.859 1 90.12 13 PRO B N 1
ATOM 1053 C CA . PRO B 1 13 ? 8.5 18.219 -5.395 1 90.12 13 PRO B CA 1
ATOM 1054 C C . PRO B 1 13 ? 8.391 19.719 -5.648 1 90.12 13 PRO B C 1
ATOM 1056 O O . PRO B 1 13 ? 8.953 20.516 -4.891 1 90.12 13 PRO B O 1
ATOM 1059 N N . ALA B 1 14 ? 7.715 20.078 -6.691 1 92.31 14 ALA B N 1
ATOM 1060 C CA . ALA B 1 14 ? 7.547 21.5 -6.988 1 92.31 14 ALA B CA 1
ATOM 1061 C C . ALA B 1 14 ? 6.793 22.219 -5.863 1 92.31 14 ALA B C 1
ATOM 1063 O O . ALA B 1 14 ? 7.059 23.375 -5.57 1 92.31 14 ALA B O 1
ATOM 1064 N N . ARG B 1 15 ? 5.969 21.516 -5.227 1 90.38 15 ARG B N 1
ATOM 1065 C CA . ARG B 1 15 ? 5.195 22.078 -4.125 1 90.38 15 ARG B CA 1
ATOM 1066 C C . ARG B 1 15 ? 5.758 21.641 -2.777 1 90.38 15 ARG B C 1
ATOM 1068 O O . ARG B 1 15 ? 5.133 21.844 -1.736 1 90.38 15 ARG B O 1
ATOM 1075 N N . ARG B 1 16 ? 6.918 21 -2.777 1 92.62 16 ARG B N 1
ATOM 1076 C CA . ARG B 1 16 ? 7.531 20.469 -1.565 1 92.62 16 ARG B CA 1
ATOM 1077 C C . ARG B 1 16 ? 6.516 19.703 -0.725 1 92.62 16 ARG B C 1
ATOM 1079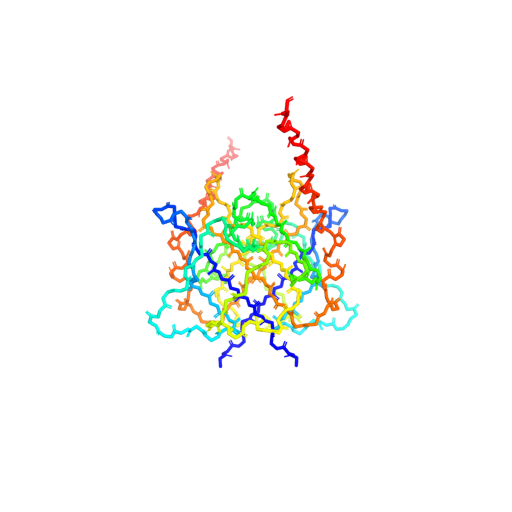 O O . ARG B 1 16 ? 6.387 19.938 0.477 1 92.62 16 ARG B O 1
ATOM 1086 N N . GLY B 1 17 ? 5.785 18.891 -1.469 1 94.88 17 GLY B N 1
ATOM 1087 C CA . GLY B 1 17 ? 4.738 18.156 -0.789 1 94.88 17 GLY B CA 1
ATOM 1088 C C . GLY B 1 17 ? 4.156 17.031 -1.632 1 94.88 17 GLY B C 1
ATOM 1089 O O . GLY B 1 17 ? 4.848 16.469 -2.477 1 94.88 17 GLY B O 1
ATOM 1090 N N . SER B 1 18 ? 3.025 16.609 -1.156 1 93.38 18 SER B N 1
ATOM 1091 C CA . SER B 1 18 ? 2.275 15.57 -1.854 1 93.38 18 SER B CA 1
ATOM 1092 C C . SER B 1 18 ? 0.798 15.93 -1.963 1 93.38 18 SER B C 1
ATOM 1094 O O . SER B 1 18 ? 0.337 16.875 -1.323 1 93.38 18 SER B O 1
ATOM 1096 N N . TYR B 1 19 ? 0.105 15.289 -2.871 1 91.88 19 TYR B N 1
ATOM 1097 C CA . TYR B 1 19 ? -1.341 15.469 -2.951 1 91.88 19 TYR B CA 1
ATOM 1098 C C . TYR B 1 19 ? -2.049 14.125 -3.068 1 91.88 19 TYR B C 1
ATOM 1100 O O . TYR B 1 19 ? -1.477 13.156 -3.576 1 91.88 19 TYR B O 1
ATOM 1108 N N . LEU B 1 20 ? -3.268 14.117 -2.605 1 89.06 20 LEU B N 1
ATOM 1109 C CA . LEU B 1 20 ? -4.082 12.914 -2.686 1 89.06 20 LEU B CA 1
ATOM 1110 C C . LEU B 1 20 ? -4.461 12.602 -4.133 1 89.06 20 LEU B C 1
ATOM 1112 O O . LEU B 1 20 ? -5.25 13.328 -4.738 1 89.06 20 LEU B O 1
ATOM 1116 N N . MET B 1 21 ? -3.918 11.602 -4.602 1 87.88 21 MET B N 1
ATOM 1117 C CA . MET B 1 21 ? -4.121 11.242 -6 1 87.88 21 MET B CA 1
ATOM 1118 C C . MET B 1 21 ? -5.289 10.273 -6.145 1 87.88 21 MET B C 1
ATOM 1120 O O . MET B 1 21 ? -6.055 10.352 -7.109 1 87.88 21 MET B O 1
ATOM 1124 N N . ALA B 1 22 ? -5.402 9.375 -5.258 1 84.88 22 ALA B N 1
ATOM 1125 C CA . ALA B 1 22 ? -6.445 8.352 -5.262 1 84.88 22 ALA B CA 1
ATOM 1126 C C . ALA B 1 22 ? -6.742 7.871 -3.844 1 84.88 22 ALA B C 1
ATOM 1128 O O . ALA B 1 22 ? -5.848 7.828 -2.996 1 84.88 22 ALA B O 1
ATOM 1129 N N . THR B 1 23 ? -7.988 7.531 -3.646 1 84.38 23 THR B N 1
ATOM 1130 C CA . THR B 1 23 ? -8.359 7.008 -2.336 1 84.38 23 THR B CA 1
ATOM 1131 C C . THR B 1 23 ? -9.578 6.094 -2.443 1 84.38 23 THR B C 1
ATOM 1133 O O . THR B 1 23 ? -10.43 6.285 -3.316 1 84.38 23 THR B O 1
ATOM 1136 N N . ARG B 1 24 ? -9.516 5.23 -1.641 1 79.38 24 ARG B N 1
ATOM 1137 C CA . ARG B 1 24 ? -10.695 4.426 -1.336 1 79.38 24 ARG B CA 1
ATOM 1138 C C . ARG B 1 24 ? -11.055 4.512 0.144 1 79.38 24 ARG B C 1
ATOM 1140 O O . ARG B 1 24 ? -10.203 4.27 1.008 1 79.38 24 ARG B O 1
ATOM 1147 N N . GLY B 1 25 ? -12.234 4.992 0.358 1 79.06 25 GLY B N 1
ATOM 1148 C CA . GLY B 1 25 ? -12.68 5.082 1.738 1 79.06 25 GLY B CA 1
ATOM 1149 C C . GLY B 1 25 ? -12.797 6.512 2.234 1 79.06 25 GLY B C 1
ATOM 1150 O O . GLY B 1 25 ? -13.445 6.77 3.25 1 79.06 25 GLY B O 1
ATOM 1151 N N . LEU B 1 26 ? -12.062 7.387 1.609 1 76.5 26 LEU B N 1
ATOM 1152 C CA . LEU B 1 26 ? -12.188 8.789 1.979 1 76.5 26 LEU B CA 1
ATOM 1153 C C . LEU B 1 26 ? -13.094 9.531 1.004 1 76.5 26 LEU B C 1
ATOM 1155 O O . LEU B 1 26 ? -13.234 9.125 -0.152 1 76.5 26 LEU B O 1
ATOM 1159 N N . LYS B 1 27 ? -13.812 10.398 1.525 1 70.31 27 LYS B N 1
ATOM 1160 C CA . LYS B 1 27 ? -14.625 11.242 0.651 1 70.31 27 LYS B CA 1
ATOM 1161 C C . LYS B 1 27 ? -13.766 12.281 -0.065 1 70.31 27 LYS B C 1
ATOM 1163 O O . LYS B 1 27 ? -13.047 13.047 0.577 1 70.31 27 LYS B O 1
ATOM 1168 N N . ASN B 1 28 ? -13.195 11.828 -1.084 1 62.53 28 ASN B N 1
ATOM 1169 C CA . ASN B 1 28 ? -12.43 12.82 -1.847 1 62.53 28 ASN B CA 1
ATOM 1170 C C . ASN B 1 28 ? -13.305 14 -2.258 1 62.53 28 ASN B C 1
ATOM 1172 O O . ASN B 1 28 ? -14.383 13.812 -2.822 1 62.53 28 ASN B O 1
ATOM 1176 N N . PRO B 1 29 ? -13.055 15.141 -1.707 1 55 29 PRO B N 1
ATOM 1177 C CA . PRO B 1 29 ? -13.867 16.219 -2.262 1 55 29 PRO B CA 1
ATOM 1178 C C . PRO B 1 29 ? -13.703 16.359 -3.773 1 55 29 PRO B C 1
ATOM 1180 O O . PRO 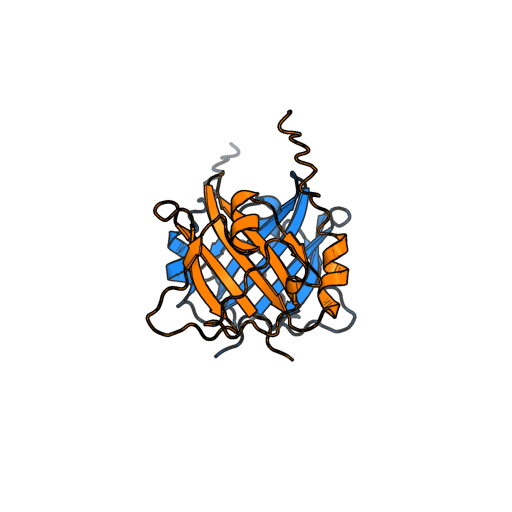B 1 29 ? -12.602 16.203 -4.301 1 55 29 PRO B O 1
ATOM 1183 N N . ARG B 1 30 ? -14.781 16.156 -4.531 1 57.72 30 ARG B N 1
ATOM 1184 C CA . ARG B 1 30 ? -14.812 16.453 -5.961 1 57.72 30 ARG B CA 1
ATOM 1185 C C . ARG B 1 30 ? -14.141 17.797 -6.258 1 57.72 30 ARG B C 1
ATOM 1187 O O . ARG B 1 30 ? -14.461 18.812 -5.637 1 57.72 30 ARG B O 1
ATOM 1194 N N . GLY B 1 31 ? -13.109 17.766 -7.109 1 58.41 31 GLY B N 1
ATOM 1195 C CA . GLY B 1 31 ? -12.547 18.969 -7.68 1 58.41 31 GLY B CA 1
ATOM 1196 C C . GLY B 1 31 ? -11.422 19.562 -6.844 1 58.41 31 GLY B C 1
ATOM 1197 O O . GLY B 1 31 ? -10.75 20.5 -7.266 1 58.41 31 GLY B O 1
ATOM 1198 N N . ARG B 1 32 ? -11.422 19.125 -5.543 1 63.5 32 ARG B N 1
ATOM 1199 C CA . ARG B 1 32 ? -10.336 19.75 -4.785 1 63.5 32 ARG B CA 1
ATOM 1200 C C . ARG B 1 32 ? -9.219 18.734 -4.516 1 63.5 32 ARG B C 1
ATOM 1202 O O . ARG B 1 32 ? -9.492 17.594 -4.152 1 63.5 32 ARG B O 1
ATOM 1209 N N . THR B 1 33 ? -8.039 19.156 -4.863 1 76.5 33 THR B N 1
ATOM 1210 C CA . THR B 1 33 ? -6.844 18.375 -4.59 1 76.5 33 THR B CA 1
ATOM 1211 C C . THR B 1 33 ? -6.441 18.5 -3.121 1 76.5 33 THR B C 1
ATOM 1213 O O . THR B 1 33 ? -6.34 19.609 -2.592 1 76.5 33 THR B O 1
ATOM 1216 N N . VAL B 1 34 ? -6.395 17.469 -2.381 1 83.5 34 VAL B N 1
ATOM 1217 C CA . VAL B 1 34 ? -5.883 17.484 -1.013 1 83.5 34 VAL B CA 1
ATOM 1218 C C . VAL B 1 34 ? -4.359 17.375 -1.027 1 83.5 34 VAL B C 1
ATOM 1220 O O . VAL B 1 34 ? -3.809 16.328 -1.359 1 83.5 34 VAL B O 1
ATOM 1223 N N . ALA B 1 35 ? -3.762 18.562 -0.757 1 89.69 35 ALA B N 1
ATOM 1224 C CA . ALA B 1 35 ? -2.303 18.625 -0.727 1 89.69 35 ALA B CA 1
ATOM 1225 C C . ALA B 1 35 ? -1.781 18.594 0.707 1 89.69 35 ALA B C 1
ATOM 1227 O O . ALA B 1 35 ? -2.422 19.109 1.621 1 89.69 35 ALA B O 1
ATOM 1228 N N . LEU B 1 36 ? -0.622 17.953 0.884 1 90.81 36 LEU B N 1
ATOM 1229 C CA . LEU B 1 36 ? 0.098 17.906 2.152 1 90.81 36 LEU B CA 1
ATOM 1230 C C . LEU B 1 36 ? 1.565 18.266 1.958 1 90.81 36 LEU B C 1
ATOM 1232 O O . LEU B 1 36 ? 2.229 17.734 1.065 1 90.81 36 LEU B O 1
ATOM 1236 N N . ALA B 1 37 ? 2.037 19.234 2.777 1 93.56 37 ALA B N 1
ATOM 1237 C CA . ALA B 1 37 ? 3.471 19.516 2.756 1 93.56 37 ALA B CA 1
ATOM 1238 C C . ALA B 1 37 ? 4.27 18.344 3.336 1 93.56 37 ALA B C 1
ATOM 1240 O O . ALA B 1 37 ? 3.752 17.578 4.148 1 93.56 37 ALA B O 1
ATOM 1241 N N . PHE B 1 38 ? 5.535 18.234 2.859 1 93.31 38 PHE B N 1
ATOM 1242 C CA . PHE B 1 38 ? 6.367 17.156 3.363 1 93.31 38 PHE B CA 1
ATOM 1243 C C . PHE B 1 38 ? 6.691 17.359 4.84 1 93.31 38 PHE B C 1
ATOM 1245 O O . PHE B 1 38 ? 7.035 16.406 5.543 1 93.31 38 PHE B O 1
ATOM 1252 N N . ASP B 1 39 ? 6.578 18.516 5.305 1 92.75 39 ASP B N 1
ATOM 1253 C CA . ASP B 1 39 ? 6.883 18.781 6.711 1 92.75 39 ASP B CA 1
ATOM 1254 C C . ASP B 1 39 ? 5.629 18.656 7.574 1 92.75 39 ASP B C 1
ATOM 1256 O O . ASP B 1 39 ? 5.664 18.922 8.773 1 92.75 39 ASP B O 1
ATOM 1260 N N . GLU B 1 40 ? 4.516 18.188 6.965 1 90.62 40 GLU B N 1
ATOM 1261 C CA . GLU B 1 40 ? 3.256 18.047 7.691 1 90.62 40 GLU B CA 1
ATOM 1262 C C . GLU B 1 40 ? 2.764 16.609 7.676 1 90.62 40 GLU B C 1
ATOM 1264 O O . GLU B 1 40 ? 2.854 15.922 6.656 1 90.62 40 GLU B O 1
ATOM 1269 N N . GLY B 1 41 ? 2.326 16.203 8.898 1 93.69 41 GLY B N 1
ATOM 1270 C CA . GLY B 1 41 ? 1.615 14.938 8.977 1 93.69 41 GLY B CA 1
ATOM 1271 C C . GLY B 1 41 ? 2.537 13.727 8.953 1 93.69 41 GLY B C 1
ATOM 1272 O O . GLY B 1 41 ? 3.721 13.852 8.633 1 93.69 41 GLY B O 1
ATOM 1273 N N . ILE B 1 42 ? 1.979 12.633 9.195 1 94.69 42 ILE B N 1
ATOM 1274 C CA . ILE B 1 42 ? 2.723 11.375 9.172 1 94.69 42 ILE B CA 1
ATOM 1275 C C . ILE B 1 42 ? 3.041 10.992 7.73 1 94.69 42 ILE B C 1
ATOM 1277 O O . ILE B 1 42 ? 4.109 10.445 7.449 1 94.69 42 ILE B O 1
ATOM 1281 N N . VAL B 1 43 ? 2.139 11.344 6.793 1 95.06 43 VAL B N 1
ATOM 1282 C CA . VAL B 1 43 ? 2.385 11.07 5.383 1 95.06 43 VAL B CA 1
ATOM 1283 C C . VAL B 1 43 ? 3.631 11.82 4.918 1 95.06 43 VAL B C 1
ATOM 1285 O O . VAL B 1 43 ? 4.496 11.242 4.25 1 95.06 43 VAL B O 1
ATOM 1288 N N . GLY B 1 44 ? 3.641 13.055 5.238 1 95.69 44 GLY B N 1
ATOM 1289 C CA . GLY B 1 44 ? 4.844 13.812 4.934 1 95.69 44 GLY B CA 1
ATOM 1290 C C . GLY B 1 44 ? 6.098 13.219 5.547 1 95.69 44 GLY B C 1
ATOM 1291 O O . GLY B 1 44 ? 7.156 13.203 4.918 1 95.69 44 GLY B O 1
ATOM 1292 N N . LEU B 1 45 ? 6.023 12.711 6.773 1 96 45 LEU B N 1
ATOM 1293 C CA . LEU B 1 45 ? 7.156 12.109 7.465 1 96 45 LEU B CA 1
ATOM 1294 C C . LEU B 1 45 ? 7.625 10.844 6.742 1 96 45 LEU B C 1
ATOM 1296 O O . LEU B 1 45 ? 8.828 10.641 6.559 1 96 45 LEU B O 1
ATOM 1300 N N . VAL B 1 46 ? 6.699 10.016 6.34 1 95.62 46 VAL B N 1
ATOM 1301 C CA . VAL B 1 46 ? 7.035 8.828 5.559 1 95.62 46 VAL B CA 1
ATOM 1302 C C . VAL B 1 46 ? 7.82 9.227 4.316 1 95.62 46 VAL B C 1
ATOM 1304 O O . VAL B 1 46 ? 8.836 8.609 3.99 1 95.62 46 VAL B O 1
ATOM 1307 N N . GLY B 1 47 ? 7.293 10.258 3.637 1 95 47 GLY B N 1
ATOM 1308 C CA . GLY B 1 47 ? 7.957 10.75 2.441 1 95 47 GLY B CA 1
ATOM 1309 C C . GLY B 1 47 ? 9.359 11.258 2.705 1 95 47 GLY B C 1
ATOM 1310 O O . GLY B 1 47 ? 10.297 10.93 1.971 1 95 47 GLY B O 1
ATOM 1311 N N . ARG B 1 48 ? 9.516 11.984 3.721 1 94.25 48 ARG B N 1
ATOM 1312 C CA . ARG B 1 48 ? 10.812 12.586 4.047 1 94.25 48 ARG B CA 1
ATOM 1313 C C . ARG B 1 48 ? 11.82 11.516 4.453 1 94.25 48 ARG B C 1
ATOM 1315 O O . ARG B 1 48 ? 12.977 11.562 4.039 1 94.25 48 ARG B O 1
ATOM 1322 N N . LEU B 1 49 ? 11.422 10.586 5.227 1 92.31 49 LEU B N 1
ATOM 1323 C CA . LEU B 1 49 ? 12.312 9.547 5.719 1 92.31 49 LEU B CA 1
ATOM 1324 C C . LEU B 1 49 ? 12.57 8.492 4.645 1 92.31 49 LEU B C 1
ATOM 1326 O O . LEU B 1 49 ? 13.547 7.746 4.719 1 92.31 49 LEU B O 1
ATOM 1330 N N . ALA B 1 50 ? 11.617 8.422 3.736 1 92.75 50 ALA B N 1
ATOM 1331 C CA . ALA B 1 50 ? 11.656 7.371 2.727 1 92.75 50 ALA B CA 1
ATOM 1332 C C . ALA B 1 50 ? 11.703 5.992 3.375 1 92.75 50 ALA B C 1
ATOM 1334 O O . ALA B 1 50 ? 12.438 5.109 2.924 1 92.75 50 ALA B O 1
ATOM 1335 N N . GLU B 1 51 ? 11.008 5.812 4.477 1 93.56 51 GLU B N 1
ATOM 1336 C CA . GLU B 1 51 ? 10.859 4.574 5.23 1 93.56 51 GLU B CA 1
ATOM 1337 C C . GLU B 1 51 ? 9.406 4.363 5.652 1 93.56 51 GLU B C 1
ATOM 1339 O O . GLU B 1 51 ? 8.672 5.328 5.871 1 93.56 51 GLU B O 1
ATOM 1344 N N . PRO B 1 52 ? 8.984 3.057 5.762 1 94.75 52 PRO B N 1
ATOM 1345 C CA . PRO B 1 52 ? 7.617 2.822 6.227 1 94.75 52 PRO B CA 1
ATOM 1346 C C . PRO B 1 52 ? 7.41 3.236 7.68 1 94.75 52 PRO B C 1
ATOM 1348 O O . PRO B 1 52 ? 8.336 3.16 8.484 1 94.75 52 PRO B O 1
ATOM 1351 N N . ILE B 1 53 ? 6.27 3.707 7.961 1 94.38 53 ILE B N 1
ATOM 1352 C CA . ILE B 1 53 ? 5.82 3.973 9.32 1 94.38 53 ILE B CA 1
ATOM 1353 C C . ILE B 1 53 ? 4.547 3.182 9.609 1 94.38 53 ILE B C 1
ATOM 1355 O O . ILE B 1 53 ? 3.596 3.217 8.828 1 94.38 53 ILE B O 1
ATOM 1359 N N . ASN B 1 54 ? 4.523 2.369 10.602 1 91.56 54 ASN B N 1
ATOM 1360 C CA . ASN B 1 54 ? 3.4 1.559 11.062 1 91.56 54 ASN B CA 1
ATOM 1361 C C . ASN B 1 54 ? 3.014 1.903 12.5 1 91.56 54 ASN B C 1
ATOM 1363 O O . ASN B 1 54 ? 3.811 1.723 13.422 1 91.56 54 ASN B O 1
ATOM 1367 N N . LEU B 1 55 ? 1.794 2.359 12.633 1 91.25 55 LEU B N 1
ATOM 1368 C CA . LEU B 1 55 ? 1.341 2.838 13.93 1 91.25 55 LEU B CA 1
ATOM 1369 C C . LEU B 1 55 ? 0.002 2.211 14.305 1 91.25 55 LEU B C 1
ATOM 1371 O O . LEU B 1 55 ? -0.909 2.145 13.477 1 91.25 55 LEU B O 1
ATOM 1375 N N . ALA B 1 56 ? -0.14 1.757 15.555 1 89.19 56 ALA B N 1
ATOM 1376 C CA . ALA B 1 56 ? -1.422 1.274 16.062 1 89.19 56 ALA B CA 1
ATOM 1377 C C . ALA B 1 56 ? -2.385 2.432 16.312 1 89.19 56 ALA B C 1
ATOM 1379 O O . ALA B 1 56 ? -3.6 2.277 16.172 1 89.19 56 ALA B O 1
ATOM 1380 N N . ASP B 1 57 ? -1.745 3.637 16.719 1 89.88 57 ASP B N 1
ATOM 1381 C CA . ASP B 1 57 ? -2.547 4.824 16.984 1 89.88 57 ASP B CA 1
ATOM 1382 C C . ASP B 1 57 ? -1.868 6.082 16.438 1 89.88 57 ASP B C 1
ATOM 1384 O O . ASP B 1 57 ? -1.043 6.691 17.125 1 89.88 57 ASP B O 1
ATOM 1388 N N . ALA B 1 58 ? -2.277 6.465 15.281 1 91.19 58 ALA B N 1
ATOM 1389 C CA . ALA B 1 58 ? -1.667 7.586 14.57 1 91.19 58 ALA B CA 1
ATOM 1390 C C . ALA B 1 58 ? -1.913 8.898 15.312 1 91.19 58 ALA B C 1
ATOM 1392 O O . ALA B 1 58 ? -1.092 9.82 15.25 1 91.19 58 ALA B O 1
ATOM 1393 N N . GLN B 1 59 ? -2.998 9.039 16.031 1 88.69 59 GLN B N 1
ATOM 1394 C CA . GLN B 1 59 ? -3.373 10.289 16.672 1 88.69 59 GLN B CA 1
ATOM 1395 C C . GLN B 1 59 ? -2.41 10.633 17.812 1 88.69 59 GLN B C 1
ATOM 1397 O O . GLN B 1 59 ? -2.35 11.781 18.25 1 88.69 59 GLN B O 1
ATOM 1402 N N . LYS B 1 60 ? -1.663 9.609 18.234 1 91.06 60 LYS B N 1
ATOM 1403 C CA . LYS B 1 60 ? -0.727 9.82 19.328 1 91.06 60 LYS B CA 1
ATOM 1404 C C . LYS B 1 60 ? 0.652 10.219 18.812 1 91.06 60 LYS B C 1
ATOM 1406 O O . LYS B 1 60 ? 1.53 10.602 19.578 1 91.06 60 LYS B O 1
ATOM 1411 N N . HIS B 1 61 ? 0.841 10.117 17.625 1 93.62 61 HIS B N 1
ATOM 1412 C CA . HIS B 1 61 ? 2.143 10.43 17.047 1 93.62 61 HIS B CA 1
ATOM 1413 C C . HIS B 1 61 ? 2.354 11.938 16.953 1 93.62 61 HIS B C 1
ATOM 1415 O O . HIS B 1 61 ? 1.438 12.672 16.578 1 93.62 61 HIS B O 1
ATOM 1421 N N . PRO B 1 62 ? 3.521 12.438 17.188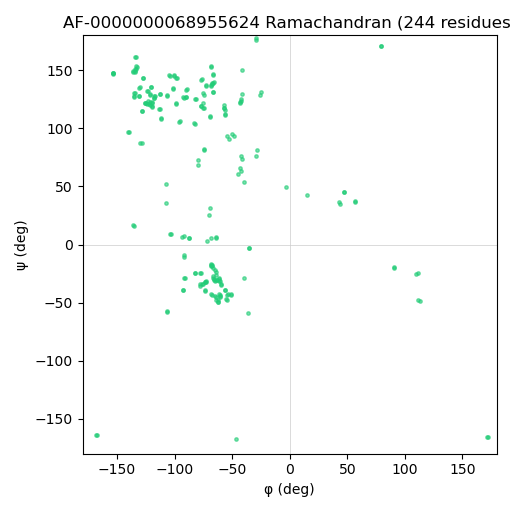 1 94.06 62 PRO B N 1
ATOM 1422 C CA . PRO B 1 62 ? 3.785 13.875 17.203 1 94.06 62 PRO B CA 1
ATOM 1423 C C . PRO B 1 62 ? 3.562 14.523 15.836 1 94.06 62 PRO B C 1
ATOM 1425 O O . PRO B 1 62 ? 3.232 15.711 15.758 1 94.06 62 PRO B O 1
ATOM 1428 N N . SER B 1 63 ? 3.777 13.805 14.82 1 93.69 63 SER B N 1
ATOM 1429 C CA . SER B 1 63 ? 3.66 14.367 13.484 1 93.69 63 SER B CA 1
ATOM 1430 C C . SER B 1 63 ? 2.225 14.281 12.969 1 93.69 63 SER B C 1
ATOM 1432 O O . SER B 1 63 ? 1.929 14.719 11.859 1 93.69 63 SER B O 1
ATOM 1434 N N . PHE B 1 64 ? 1.324 13.828 13.836 1 92.94 64 PHE B N 1
ATOM 1435 C CA . PHE B 1 64 ? -0.05 13.68 13.375 1 92.94 64 PHE B CA 1
ATOM 1436 C C . PHE B 1 64 ? -0.667 15.039 13.062 1 92.94 64 PHE B C 1
ATOM 1438 O O . PHE B 1 64 ? -0.562 15.969 13.859 1 92.94 64 PHE B O 1
ATOM 1445 N N . LYS B 1 65 ? -1.281 15.055 11.828 1 87.81 65 LYS B N 1
ATOM 1446 C CA . LYS B 1 65 ? -2.039 16.234 11.422 1 87.81 65 LYS B CA 1
ATOM 1447 C C . LYS B 1 65 ? -3.469 15.867 11.039 1 87.81 65 LYS B C 1
ATOM 1449 O O . LYS B 1 65 ? -3.686 15.047 10.141 1 87.81 65 LYS B O 1
ATOM 1454 N N . TYR B 1 66 ? -4.391 16.469 11.727 1 81.69 66 TYR B N 1
ATOM 1455 C CA . TYR B 1 66 ? -5.801 16.25 11.43 1 81.69 66 TYR B CA 1
ATOM 1456 C C . TYR B 1 66 ? -6.25 17.109 10.258 1 81.69 66 TYR B C 1
ATOM 1458 O O . TYR B 1 66 ? -5.992 18.328 10.234 1 81.69 66 TYR B O 1
ATOM 1466 N N . ILE B 1 67 ? -6.801 16.5 9.25 1 75.75 67 ILE B N 1
ATOM 1467 C CA . ILE B 1 67 ? -7.348 17.219 8.109 1 75.75 67 ILE B CA 1
ATOM 1468 C C . ILE B 1 67 ? -8.867 17.078 8.094 1 75.75 67 ILE B C 1
ATOM 1470 O O . ILE B 1 67 ? -9.406 16.047 7.715 1 75.75 67 ILE B O 1
ATOM 1474 N N . PRO B 1 68 ? -9.539 18.172 8.414 1 71.31 68 PRO B N 1
ATOM 1475 C CA . PRO B 1 68 ? -11 18.125 8.562 1 71.31 68 PRO B CA 1
ATOM 1476 C C . PRO B 1 68 ? -11.711 17.688 7.293 1 71.31 68 PRO B C 1
ATOM 1478 O O . PRO B 1 68 ? -12.773 17.047 7.359 1 71.31 68 PRO B O 1
ATOM 1481 N N . SER B 1 69 ? -11.25 18 6.172 1 64.69 69 SER B N 1
ATOM 1482 C CA . SER B 1 69 ? -11.961 17.766 4.918 1 64.69 69 SER B CA 1
ATOM 1483 C C . SER B 1 69 ? -12.07 16.281 4.613 1 64.69 69 SER B C 1
ATOM 1485 O O . SER B 1 69 ? -12.891 15.859 3.791 1 64.69 69 SER B O 1
ATOM 1487 N N . VAL B 1 70 ? -11.281 15.539 5.234 1 60.69 70 VAL B N 1
ATOM 1488 C CA . VAL B 1 70 ? -11.312 14.117 4.902 1 60.69 70 VAL B CA 1
ATOM 1489 C C . VAL B 1 70 ? -11.969 13.336 6.039 1 60.69 70 VAL B C 1
ATOM 1491 O O . VAL B 1 70 ? -12.25 12.141 5.902 1 60.69 70 VAL B O 1
ATOM 1494 N N . LYS B 1 71 ? -12.922 13.82 6.695 1 57.69 71 LYS B N 1
ATOM 1495 C CA . LYS B 1 71 ? -13.57 13.188 7.84 1 57.69 71 LYS B CA 1
ATOM 1496 C C . LYS B 1 71 ? -12.719 12.039 8.391 1 57.69 71 LYS B C 1
ATOM 1498 O O . LYS B 1 71 ? -13.211 10.922 8.555 1 57.69 71 LYS B O 1
ATOM 1503 N N . GLU B 1 72 ? -11.469 12.211 8.492 1 57.09 72 GLU B N 1
ATOM 1504 C CA . GLU B 1 72 ? -10.508 11.219 8.977 1 57.09 72 GLU B CA 1
ATOM 1505 C C . GLU B 1 72 ? -10.703 10.945 10.469 1 57.09 72 GLU B C 1
ATOM 1507 O O . GLU B 1 72 ? -10.047 10.078 11.039 1 57.09 72 GLU B O 1
ATOM 1512 N N . GLU B 1 73 ? -11.719 11.484 11.172 1 56.62 73 GLU B N 1
ATOM 1513 C CA . GLU B 1 73 ? -11.719 11.547 12.633 1 56.62 73 GLU B CA 1
ATOM 1514 C C . GLU B 1 73 ? -11.734 10.148 13.25 1 56.62 73 GLU B C 1
ATOM 1516 O O . GLU B 1 73 ? -11.562 10 14.461 1 56.62 73 GLU B O 1
ATOM 1521 N N . ARG B 1 74 ? -11.633 9.125 12.406 1 68.88 74 ARG B N 1
ATOM 1522 C CA . ARG B 1 74 ? -11.906 7.918 13.188 1 68.88 74 ARG B CA 1
ATOM 1523 C C . ARG B 1 74 ? -10.906 6.82 12.859 1 68.88 74 ARG B C 1
ATOM 1525 O O . ARG B 1 74 ? -10.984 5.719 13.406 1 68.88 74 ARG B O 1
ATOM 1532 N N . PHE B 1 75 ? -9.766 7.305 12.203 1 83.69 75 PHE B N 1
ATOM 1533 C CA . PHE B 1 75 ? -8.852 6.195 11.938 1 83.69 75 PHE B CA 1
ATOM 1534 C C . PHE B 1 75 ? -7.715 6.18 12.945 1 83.69 75 PHE B C 1
ATOM 1536 O O . PHE B 1 75 ? -7.137 7.223 13.258 1 83.69 75 PHE B O 1
ATOM 1543 N N . ARG B 1 76 ? -7.402 5.098 13.461 1 87.06 76 ARG B N 1
ATOM 1544 C CA . ARG B 1 76 ? -6.34 4.969 14.453 1 87.06 76 ARG B CA 1
ATOM 1545 C C . ARG B 1 76 ? -5.109 4.301 13.852 1 87.06 76 ARG B C 1
ATOM 1547 O O . ARG B 1 76 ? -4.02 4.879 13.852 1 87.06 76 ARG B O 1
ATOM 1554 N N . ALA B 1 77 ? -5.297 3.096 13.336 1 88.31 77 ALA B N 1
ATOM 1555 C CA . ALA B 1 77 ? -4.148 2.393 12.766 1 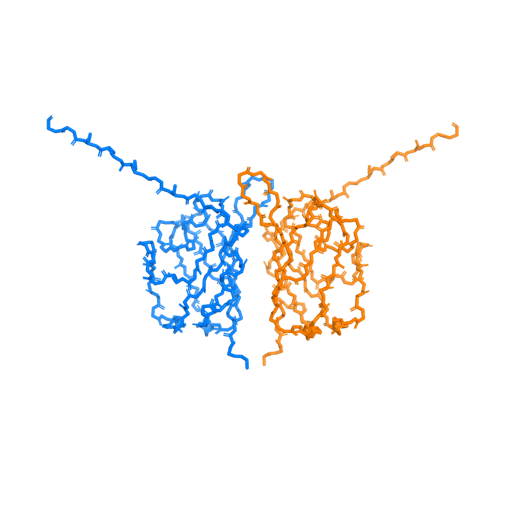88.31 77 ALA B CA 1
ATOM 1556 C C . ALA B 1 77 ? -3.719 3.018 11.445 1 88.31 77 ALA B C 1
ATOM 1558 O O . ALA B 1 77 ? -4.559 3.426 10.641 1 88.31 77 ALA B O 1
ATOM 1559 N N . PHE B 1 78 ? -2.398 3.154 11.32 1 90.94 78 PHE B N 1
ATOM 1560 C CA . PHE B 1 78 ? -1.792 3.793 10.156 1 90.94 78 PHE B CA 1
ATOM 1561 C C . PHE B 1 78 ? -0.618 2.971 9.641 1 90.94 78 PHE B C 1
ATOM 1563 O O . PHE B 1 78 ? 0.239 2.545 10.414 1 90.94 78 PHE B O 1
ATOM 1570 N N . LEU B 1 79 ? -0.639 2.734 8.367 1 91.88 79 LEU B N 1
ATOM 1571 C CA . LEU B 1 79 ? 0.526 2.227 7.648 1 91.88 79 LEU B CA 1
ATOM 1572 C C . LEU B 1 79 ? 0.836 3.088 6.43 1 91.88 79 LEU B C 1
ATOM 1574 O O . LEU B 1 79 ? 0.001 3.229 5.535 1 91.88 79 LEU B O 1
ATOM 1578 N N . GLY B 1 80 ? 1.971 3.729 6.461 1 95.25 80 GLY B N 1
ATOM 1579 C CA . GLY B 1 80 ? 2.488 4.461 5.316 1 95.25 80 GLY B CA 1
ATOM 1580 C C . GLY B 1 80 ? 3.738 3.836 4.727 1 95.25 80 GLY B C 1
ATOM 1581 O O . GLY B 1 80 ? 4.688 3.531 5.449 1 95.25 80 GLY B O 1
ATOM 1582 N N . VAL B 1 81 ? 3.74 3.631 3.467 1 95.38 81 VAL B N 1
ATOM 1583 C CA . VAL B 1 81 ? 4.867 3.041 2.752 1 95.38 81 VAL B CA 1
ATOM 1584 C C . VAL B 1 81 ? 5.289 3.955 1.604 1 95.38 81 VAL B C 1
ATOM 1586 O O . VAL B 1 81 ? 4.477 4.289 0.738 1 95.38 81 VAL B O 1
ATOM 1589 N N . PRO B 1 82 ? 6.523 4.406 1.567 1 95.94 82 PRO B N 1
ATOM 1590 C CA . PRO B 1 82 ? 6.973 5.223 0.435 1 95.94 82 PRO B CA 1
ATOM 1591 C C . PRO B 1 82 ? 7.035 4.434 -0.871 1 95.94 82 PRO B C 1
ATOM 1593 O O . PRO B 1 82 ? 7.406 3.256 -0.869 1 95.94 82 PRO B O 1
ATOM 1596 N N . ILE B 1 83 ? 6.613 5.02 -1.858 1 95.12 83 ILE B N 1
ATOM 1597 C CA . ILE B 1 83 ? 6.773 4.496 -3.209 1 95.12 83 ILE B CA 1
ATOM 1598 C C . ILE B 1 83 ? 8.016 5.102 -3.855 1 95.12 83 ILE B C 1
ATOM 1600 O O . ILE B 1 83 ? 8.016 6.273 -4.234 1 95.12 83 ILE B O 1
ATOM 1604 N N . ILE B 1 84 ? 8.984 4.25 -3.92 1 93.56 84 ILE B N 1
ATOM 1605 C CA . ILE B 1 84 ? 10.273 4.719 -4.41 1 93.56 84 ILE B CA 1
ATOM 1606 C C . ILE B 1 84 ? 10.688 3.908 -5.637 1 93.56 84 ILE B C 1
ATOM 1608 O O . ILE B 1 84 ? 10.586 2.68 -5.641 1 93.56 84 ILE B O 1
ATOM 1612 N N . ARG B 1 85 ? 11.039 4.582 -6.641 1 89.44 85 ARG B N 1
ATOM 1613 C CA . ARG B 1 85 ? 11.617 3.934 -7.812 1 89.44 85 ARG B CA 1
ATOM 1614 C C . ARG B 1 85 ? 13.023 4.453 -8.086 1 89.44 85 ARG B C 1
ATOM 1616 O O . ARG B 1 85 ? 13.203 5.633 -8.406 1 89.44 85 ARG B O 1
ATOM 1623 N N . ARG B 1 86 ? 14.016 3.57 -8.102 1 81.62 86 ARG B N 1
ATOM 1624 C CA . ARG B 1 86 ? 15.406 3.898 -8.375 1 81.62 86 ARG B CA 1
ATOM 1625 C C . ARG B 1 86 ? 15.828 5.168 -7.637 1 81.62 86 ARG B C 1
ATOM 1627 O O . ARG B 1 86 ? 16.484 6.035 -8.211 1 81.62 86 ARG B O 1
ATOM 1634 N N . ARG B 1 87 ? 15.398 5.535 -6.422 1 74.31 87 ARG B N 1
ATOM 1635 C CA . ARG B 1 87 ? 15.836 6.602 -5.527 1 74.31 87 ARG B CA 1
ATOM 1636 C C . ARG B 1 87 ? 14.758 7.668 -5.375 1 74.31 87 ARG B C 1
ATOM 1638 O O . ARG B 1 87 ? 14.461 8.102 -4.258 1 74.31 87 ARG B O 1
ATOM 1645 N N . PRO B 1 88 ? 14.227 8.086 -6.695 1 86.06 88 PRO B N 1
ATOM 1646 C CA . PRO B 1 88 ? 13.242 9.148 -6.457 1 86.06 88 PRO B CA 1
ATOM 1647 C C . PRO B 1 88 ? 12.008 8.648 -5.711 1 86.06 88 PRO B C 1
ATOM 1649 O O . PRO B 1 88 ? 11.578 7.512 -5.918 1 86.06 88 PRO B O 1
ATOM 1652 N N . LEU B 1 89 ? 11.539 9.484 -4.758 1 93.44 89 LEU B N 1
ATOM 1653 C CA . LEU B 1 89 ? 10.242 9.289 -4.125 1 93.44 89 LEU B CA 1
ATOM 1654 C C . LEU B 1 89 ? 9.109 9.68 -5.07 1 93.44 89 LEU B C 1
ATOM 1656 O O . LEU B 1 89 ? 8.977 10.844 -5.441 1 93.44 89 LEU B O 1
ATOM 1660 N N . LEU B 1 90 ? 8.266 8.742 -5.426 1 94.38 90 LEU B N 1
ATOM 1661 C CA . LEU B 1 90 ? 7.133 9.008 -6.309 1 94.38 90 LEU B CA 1
ATOM 1662 C C . LEU B 1 90 ? 5.891 9.375 -5.508 1 94.38 90 LEU B C 1
ATOM 1664 O O . LEU B 1 90 ? 5.012 10.086 -6.008 1 94.38 90 LEU B O 1
ATOM 1668 N N . GLY B 1 91 ? 5.793 8.859 -4.301 1 95.88 91 GLY B N 1
ATOM 1669 C CA . GLY B 1 91 ? 4.625 9.078 -3.461 1 95.88 91 GLY B CA 1
ATOM 1670 C C . GLY B 1 91 ? 4.629 8.242 -2.197 1 95.88 91 GLY B C 1
ATOM 1671 O O . GLY B 1 91 ? 5.684 7.77 -1.764 1 95.88 91 GLY B O 1
ATOM 1672 N N . VAL B 1 92 ? 3.465 8.164 -1.529 1 95.94 92 VAL B N 1
ATOM 1673 C CA . VAL B 1 92 ? 3.248 7.383 -0.316 1 95.94 92 VAL B CA 1
ATOM 1674 C C . VAL B 1 92 ? 1.933 6.617 -0.423 1 95.94 92 VAL B C 1
ATOM 1676 O O . VAL B 1 92 ? 0.909 7.18 -0.818 1 95.94 92 VAL B O 1
ATOM 1679 N N . LEU B 1 93 ? 1.95 5.328 -0.21 1 94.44 93 LEU B N 1
ATOM 1680 C CA . LEU B 1 93 ? 0.758 4.504 -0.054 1 94.44 93 LEU B CA 1
ATOM 1681 C C . LEU B 1 93 ? 0.36 4.395 1.414 1 94.44 93 LEU B C 1
ATOM 1683 O O . LEU B 1 93 ? 1.187 4.055 2.262 1 94.44 93 LEU B O 1
ATOM 1687 N N . VAL B 1 94 ? -0.86 4.727 1.676 1 93.12 94 VAL B N 1
ATOM 1688 C CA . VAL B 1 94 ? -1.305 4.801 3.062 1 93.12 94 VAL B CA 1
ATOM 1689 C C . VAL B 1 94 ? -2.51 3.887 3.271 1 93.12 94 VAL B C 1
ATOM 1691 O O . VAL B 1 94 ? -3.445 3.891 2.469 1 93.12 94 VAL B O 1
ATOM 1694 N N . VAL B 1 95 ? -2.469 3.096 4.309 1 90.38 95 VAL B N 1
ATOM 1695 C CA . VAL B 1 95 ? -3.598 2.303 4.785 1 90.38 95 VAL B CA 1
ATOM 1696 C C . VAL B 1 95 ? -3.98 2.744 6.195 1 90.38 95 VAL B C 1
ATOM 1698 O O . VAL B 1 95 ? -3.115 2.898 7.062 1 90.38 95 VAL B O 1
ATOM 1701 N N . GLN B 1 96 ? -5.164 3.012 6.324 1 89.38 96 GLN B N 1
ATOM 1702 C CA . GLN B 1 96 ? -5.664 3.404 7.637 1 89.38 96 GLN B CA 1
ATOM 1703 C C . GLN B 1 96 ? -6.863 2.555 8.047 1 89.38 96 GLN B C 1
ATOM 1705 O O . GLN B 1 96 ? -7.648 2.127 7.199 1 89.38 96 GLN B O 1
ATOM 1710 N N . GLN B 1 97 ? -6.945 2.236 9.344 1 82.88 97 GLN B N 1
ATOM 1711 C CA . GLN B 1 97 ? -8.055 1.465 9.891 1 82.88 97 GLN B CA 1
ATOM 1712 C C . GLN B 1 97 ? -8.57 2.094 11.18 1 82.88 97 GLN B C 1
ATOM 1714 O O . GLN B 1 97 ? -7.82 2.74 11.914 1 82.88 97 GLN B O 1
ATOM 1719 N N . ARG B 1 98 ? -9.883 1.872 11.422 1 79.81 98 ARG B N 1
ATOM 1720 C CA . ARG B 1 98 ? -10.539 2.434 12.602 1 79.81 98 ARG B CA 1
ATOM 1721 C C . ARG B 1 98 ? -10.117 1.693 13.867 1 79.81 98 ARG B C 1
ATOM 1723 O O . ARG B 1 98 ? -9.961 2.305 14.93 1 79.81 98 ARG B O 1
ATOM 1730 N N . ASP B 1 99 ? -10.016 0.308 13.703 1 69.88 99 ASP B N 1
ATOM 1731 C CA . ASP B 1 99 ? -9.727 -0.436 14.922 1 69.88 99 ASP B CA 1
ATOM 1732 C C . ASP B 1 99 ? -8.266 -0.892 14.953 1 69.88 99 ASP B C 1
ATOM 1734 O O . ASP B 1 99 ? -7.672 -1.15 13.906 1 69.88 99 ASP B O 1
ATOM 1738 N N . LEU B 1 100 ? -7.609 -0.929 16.156 1 55.97 100 LEU B N 1
ATOM 1739 C CA . LEU B 1 100 ? -6.227 -1.276 16.453 1 55.97 100 LEU B CA 1
ATOM 1740 C C . LEU B 1 100 ? -5.941 -2.734 16.109 1 55.97 100 LEU B C 1
ATOM 1742 O O . LEU B 1 100 ? -4.785 -3.133 15.977 1 55.97 100 LEU B O 1
ATOM 1746 N N . ARG B 1 101 ? -6.773 -3.488 16.062 1 49.34 101 ARG B N 1
ATOM 1747 C CA . ARG B 1 101 ? -6.504 -4.918 16.141 1 49.34 101 ARG B CA 1
ATOM 1748 C C . ARG B 1 101 ? -5.469 -5.34 15.102 1 49.34 101 ARG B C 1
ATOM 1750 O O . ARG B 1 101 ? -4.641 -6.215 15.359 1 49.34 101 ARG B O 1
ATOM 1757 N N . GLN B 1 102 ? -5.559 -4.895 14.023 1 50 102 GLN B N 1
ATOM 1758 C CA . GLN B 1 102 ? -4.715 -5.5 13 1 50 102 GLN B CA 1
ATOM 1759 C C . GLN B 1 102 ? -3.301 -4.93 13.039 1 50 102 GLN B C 1
ATOM 1761 O O . GLN B 1 102 ? -2.348 -5.586 12.609 1 50 102 GLN B O 1
ATOM 1766 N N . SER B 1 103 ? -3.094 -3.697 13.555 1 50.66 103 SER B N 1
ATOM 1767 C CA . SER B 1 103 ? -1.771 -3.082 13.539 1 50.66 103 SER B CA 1
ATOM 1768 C C . SER B 1 103 ? -0.788 -3.871 14.398 1 50.66 103 SER B C 1
ATOM 1770 O O . SER B 1 103 ? 0.426 -3.779 14.203 1 50.66 103 SER B O 1
ATOM 1772 N N . ALA B 1 104 ? -1.327 -4.523 15.32 1 47.34 104 ALA B N 1
ATOM 1773 C CA . ALA B 1 104 ? -0.401 -5.168 16.25 1 47.34 104 ALA B CA 1
ATOM 1774 C C . ALA B 1 104 ? 0.438 -6.227 15.547 1 47.34 104 ALA B C 1
ATOM 1776 O O . ALA B 1 104 ? 1.625 -6.387 15.836 1 47.34 104 ALA B O 1
ATOM 1777 N N . GLU B 1 105 ? -0.232 -6.961 14.875 1 47.53 105 GLU B N 1
ATOM 1778 C CA . GLU B 1 105 ? 0.551 -8.023 14.258 1 47.53 105 GLU B CA 1
ATOM 1779 C C . GLU B 1 105 ? 1.52 -7.469 13.219 1 47.53 105 GLU B C 1
ATOM 1781 O O . GLU B 1 105 ? 2.604 -8.016 13.008 1 47.53 105 GLU B O 1
ATOM 1786 N N . SER B 1 106 ? 1.186 -6.336 12.633 1 47.91 106 SER B N 1
ATOM 1787 C CA . SER B 1 106 ? 2.059 -5.641 11.695 1 47.91 106 SER B CA 1
ATOM 1788 C C . SER B 1 106 ? 3.188 -4.918 12.422 1 47.91 106 SER B C 1
ATOM 1790 O O . SER B 1 106 ? 4.234 -4.641 11.828 1 47.91 106 SER B O 1
ATOM 1792 N N . ALA B 1 107 ? 2.914 -4.449 13.555 1 45.75 107 ALA B N 1
ATOM 1793 C CA . ALA B 1 107 ? 3.902 -3.75 14.367 1 45.75 107 ALA B CA 1
ATOM 1794 C C . ALA B 1 107 ? 5.18 -4.57 14.508 1 45.75 107 ALA B C 1
ATOM 1796 O O . ALA B 1 107 ? 6.281 -4.016 14.539 1 45.75 107 ALA B O 1
ATOM 1797 N N . GLU B 1 108 ? 5.008 -5.797 14.719 1 43.06 108 GLU B N 1
ATOM 1798 C CA . GLU B 1 108 ? 6.25 -6.531 14.938 1 43.06 108 GLU B CA 1
ATOM 1799 C C . GLU B 1 108 ? 7.152 -6.465 13.711 1 43.06 108 GLU B C 1
ATOM 1801 O O . GLU B 1 108 ? 8.375 -6.41 13.836 1 43.06 108 GLU B O 1
ATOM 1806 N N . SER B 1 109 ? 6.633 -6.609 12.648 1 42.78 109 SER B N 1
ATOM 1807 C CA . SER B 1 109 ? 7.504 -6.691 11.477 1 42.78 109 SER B CA 1
ATOM 1808 C C . SER B 1 109 ? 7.992 -5.309 11.055 1 42.78 109 SER B C 1
ATOM 1810 O O . SER B 1 109 ? 8.953 -5.191 10.289 1 42.78 109 SER B O 1
ATOM 1812 N N . GLY B 1 110 ? 7.191 -4.348 11.227 1 41.19 110 GLY B N 1
ATOM 1813 C CA . GLY B 1 110 ? 7.668 -2.994 10.984 1 41.19 110 GLY B CA 1
ATOM 1814 C C . GLY B 1 110 ? 8.477 -2.432 12.141 1 41.19 110 GLY B C 1
ATOM 1815 O O . GLY B 1 110 ? 7.918 -2.061 13.172 1 41.19 110 GLY B O 1
ATOM 1816 N N . GLY B 1 111 ? 9.734 -2.961 12.453 1 34.56 111 GLY B N 1
ATOM 1817 C CA . GLY B 1 111 ? 10.656 -2.385 13.414 1 34.56 111 GLY B CA 1
ATOM 1818 C C . GLY B 1 111 ? 10.641 -0.867 13.43 1 34.56 111 GLY B C 1
ATOM 1819 O O . GLY B 1 111 ? 10.977 -0.244 14.438 1 34.56 111 GLY B O 1
ATOM 1820 N N . VAL B 1 112 ? 10.961 -0.344 12.188 1 33.81 112 VAL B N 1
ATOM 1821 C CA . VAL B 1 112 ? 11.93 0.751 12.227 1 33.81 112 VAL B CA 1
ATOM 1822 C C . VAL B 1 112 ? 11.531 1.747 13.312 1 33.81 112 VAL B C 1
ATOM 1824 O O . VAL B 1 112 ? 10.375 1.761 13.766 1 33.81 112 VAL B O 1
ATOM 1827 N N . THR B 1 113 ? 12.383 3.021 13.078 1 32.34 113 THR B N 1
ATOM 1828 C CA . THR B 1 113 ? 13.297 4 13.656 1 32.34 113 THR B CA 1
ATOM 1829 C C . THR B 1 113 ? 12.547 4.98 14.555 1 32.34 113 THR B C 1
ATOM 1831 O O . THR B 1 113 ? 11.469 5.465 14.188 1 32.34 113 THR B O 1
ATOM 1834 N N . ARG B 1 114 ? 13.062 4.867 15.633 1 27.48 114 ARG B N 1
ATOM 1835 C CA . ARG B 1 114 ? 13.312 5.918 16.609 1 27.48 114 ARG B CA 1
ATOM 1836 C C . ARG B 1 114 ? 13.766 7.203 15.938 1 27.48 114 ARG B C 1
ATOM 1838 O O . ARG B 1 114 ? 14.844 7.25 15.328 1 27.48 114 ARG B O 1
ATOM 1845 N N . ALA B 1 115 ? 13.281 7.824 15.094 1 31.61 115 ALA B N 1
ATOM 1846 C CA . ALA B 1 115 ? 13.797 9.188 14.977 1 31.61 115 ALA B CA 1
ATOM 1847 C C . ALA B 1 115 ? 14.297 9.703 16.328 1 31.61 115 ALA B C 1
ATOM 1849 O O . ALA B 1 115 ? 13.516 9.867 17.266 1 31.61 115 ALA B O 1
ATOM 1850 N N . THR B 1 116 ? 15.531 9.297 16.672 1 29.56 116 THR B N 1
ATOM 1851 C CA . THR B 1 116 ? 16.375 9.898 17.703 1 29.56 116 THR B CA 1
ATOM 1852 C C . THR B 1 116 ? 16.062 11.383 17.844 1 29.56 116 THR B C 1
ATOM 1854 O O . THR B 1 116 ? 15.617 12.031 16.906 1 29.56 116 THR B O 1
ATOM 1857 N N . ARG B 1 117 ? 16.844 11.836 18.891 1 26.55 117 ARG B N 1
ATOM 1858 C CA . ARG B 1 117 ? 17.281 12.789 19.906 1 26.55 117 ARG B CA 1
ATOM 1859 C C . ARG B 1 117 ? 17.969 13.992 19.266 1 26.55 117 ARG B C 1
ATOM 1861 O O . ARG B 1 117 ? 19.156 13.922 18.906 1 26.55 117 ARG B O 1
ATOM 1868 N N . LEU B 1 118 ? 17.719 14.312 18.141 1 24.78 118 LEU B N 1
ATOM 1869 C CA . LEU B 1 118 ? 18.438 15.57 18.016 1 24.78 118 LEU B CA 1
ATOM 1870 C C . LEU B 1 118 ? 18.281 16.422 19.266 1 24.78 118 LEU B C 1
ATOM 1872 O O . LEU B 1 118 ? 17.172 16.828 19.609 1 24.78 118 LEU B O 1
ATOM 1876 N N . GLY B 1 119 ? 19.078 15.969 20.344 1 29.27 119 GLY B N 1
ATOM 1877 C CA . GLY B 1 119 ? 19.734 16.75 21.359 1 29.27 119 GLY B CA 1
ATOM 1878 C C . GLY B 1 119 ? 20.266 18.078 20.859 1 29.27 119 GLY B C 1
ATOM 1879 O O . GLY B 1 119 ? 21.125 18.703 21.5 1 29.27 119 GLY B O 1
ATOM 1880 N N . GLY B 1 120 ? 20.297 18.625 19.688 1 26.84 120 GLY B N 1
ATOM 1881 C CA . GLY B 1 120 ? 21.031 19.875 19.688 1 26.84 120 GLY B CA 1
ATOM 1882 C C . GLY B 1 120 ? 20.562 20.859 20.75 1 26.84 120 GLY B C 1
ATOM 1883 O O . GLY B 1 120 ? 19.375 21.219 20.781 1 26.84 120 GLY B O 1
ATOM 1884 N N . ARG B 1 121 ? 21.281 20.734 22.047 1 24.88 121 ARG B N 1
ATOM 1885 C CA . ARG B 1 121 ? 21.609 21.812 22.969 1 24.88 121 ARG B CA 1
ATOM 1886 C C . ARG B 1 121 ? 22.141 23.031 22.219 1 24.88 121 ARG B C 1
ATOM 1888 O O . ARG B 1 121 ? 23.203 22.969 21.625 1 24.88 121 ARG B O 1
ATOM 1895 N N . VAL B 1 122 ? 21.422 23.625 21.484 1 23.94 122 VAL B N 1
ATOM 1896 C CA . VAL B 1 122 ? 21.797 25.031 21.281 1 23.94 122 VAL B CA 1
ATOM 1897 C C . VAL B 1 122 ? 22.062 25.688 22.641 1 23.94 122 VAL B C 1
ATOM 1899 O O . VAL B 1 122 ? 21.203 25.703 23.516 1 23.94 122 VAL B O 1
ATOM 1902 N N . SER B 1 123 ? 23.438 25.656 23.062 1 21.62 123 SER B N 1
ATOM 1903 C CA . SER B 1 123 ? 24.188 26.484 24 1 21.62 123 SER B CA 1
ATOM 1904 C C . SER B 1 123 ? 23.562 27.875 24.141 1 21.62 123 SER B C 1
ATOM 1906 O O . SER B 1 123 ? 23.172 28.484 23.141 1 21.62 123 SER B O 1
ATOM 1908 N N . GLN B 1 124 ? 23.453 28.141 25.422 1 20.41 124 GLN B N 1
ATOM 1909 C CA . GLN B 1 124 ? 23.906 29.359 26.094 1 20.41 124 GLN B CA 1
ATOM 1910 C C . GLN B 1 124 ? 25.406 29.562 25.922 1 20.41 124 GLN B C 1
ATOM 1912 O O . GLN B 1 124 ? 26.172 28.594 25.953 1 20.41 124 GLN B O 1
#

Organism: NCBI:txid436295

Sequence (248 aa):
LEPEVCSVHRADPARRGSYLMATRGLKNPRGRTVALAFDEGIVGLVGRLAEPINLADAQKHPSFKYIPSVKEERFRAFLGVPIIRRRPLLGVLVVQQRDLRQSAESAESGGVTRATRLGGRVSQLEPEVCSVHRADPARRGSYLMATRGLKNPRGRTVALAFDEGIVGLVGRLAEPINLADAQKHPSFKYIPSVKEERFRAFLGVPIIRRRPLLGVLVVQQRDLRQSAESAESGGVTRATRLGGRVSQ

Nearest PDB structures (foldseek):
  3trc-assembly1_A-2  TM=8.738E-01  e=3.307E-10  Coxiella burnetii
  3ci6-assembly1_A  TM=8.708E-01  e=2.072E-08  Acinetobacter baylyi ADP1
  5w10-assembly1_D  TM=8.682E-01  e=1.325E-05  Leptospira interrogans serovar Copenhageni str. Fiocruz L1-130
  3o5y-assembly2_B  TM=5.969E-01  e=8.299E-04  Halalkalibacterium halodurans
  3p01-assembly2_C  TM=5.473E-01  e=3.234E-03  Nostoc sp. PCC 7120 = FACHB-418

Radius of gyration: 18.4 Å; Cα contacts (8 Å, |Δi|>4): 517; chains: 2; bounding box: 43×53×56 Å